Protein AF-A0A7S0QEU1-F1 (afdb_monomer_lite)

Foldseek 3Di:
DVVVVVVVVVVVVVVVVVVVVVVVVVVVVVVVVLVVLQPDPDDPDRPNPQPDDDPVCVVCPPCVQQHAADPPLVVRLLCLQPPFFQNAPWDAAPQQRDIDGSNRLLCCQQVVDPDPQVSQQHVVRDRPDDQDHLVRVCPDPLCVVLVQDSLLSSLVSSCVPPCVVVLVCLVSCPPVVVNCSRVVRSRSSNSSVVSPVSSVVRSPVRDDPDD

Radius of gyration: 23.91 Å; chains: 1; bounding box: 45×48×80 Å

Organism: NCBI:txid233186

Secondary structure (DSSP, 8-state):
-HHHHHHHHHHHHHHHHHHHHHHHHHHHHHHHHHHHHH-----TT------PPPHHHHHTHHHHHH-PPPSSHHHHHHHHHHTSTTTT--EE-TTT--EE-HHHHHHHHHTSSPPPGGGGB-TTS-B------HHHHHTSHHHHHHT--HHHHHHHHHHHTTTHHHHHHHHHT-SHHHHHHHHTTT---HHHHHHHHHHHHHGGGTSPPP-

Sequence (211 aa):
MKAAIDAFAISLHQVLTKRLDYLRTLVDAKEAKAREDADGSGSKCAVVVMSAGSVNAYHEGIYGRIGAPNPKFAEGIENEHTEMAGCDKEFTTSNYQVTTTPRKEYDIATGRQECPEADMLDRKKRKVRILKRVDALKTLEVCKRAGLKDYEILAVVLYTGPMFQVYNLILRRFPAQEYEAYRGGGNGFPTTLAALASAVAKIPRVTRPPP

pLDDT: mean 80.25, std 13.86, range [37.91, 95.06]

Structure (mmCIF, N/CA/C/O backbone):
data_AF-A0A7S0QEU1-F1
#
_entry.id   AF-A0A7S0QEU1-F1
#
loop_
_atom_site.group_PDB
_atom_site.id
_atom_site.type_symbol
_atom_site.label_atom_id
_atom_site.label_alt_id
_atom_site.label_comp_id
_atom_site.label_asym_id
_atom_site.label_entity_id
_atom_site.label_seq_id
_atom_site.pdbx_PDB_ins_code
_atom_site.Cartn_x
_atom_site.Cartn_y
_atom_site.Cartn_z
_atom_site.occupancy
_atom_site.B_iso_or_equiv
_atom_site.auth_seq_id
_atom_site.auth_comp_id
_atom_site.auth_asym_id
_atom_site.auth_atom_id
_atom_site.pdbx_PDB_model_num
ATOM 1 N N . MET A 1 1 ? 12.948 -22.307 -62.375 1.00 58.81 1 MET A N 1
ATOM 2 C CA . MET A 1 1 ? 11.800 -22.077 -61.467 1.00 58.81 1 MET A CA 1
ATOM 3 C C . MET A 1 1 ? 12.250 -21.677 -60.056 1.00 58.81 1 MET A C 1
ATOM 5 O O . MET A 1 1 ? 11.820 -20.633 -59.596 1.00 58.81 1 MET A O 1
ATOM 9 N N . LYS A 1 2 ? 13.187 -22.403 -59.419 1.00 64.00 2 LYS A N 1
ATOM 10 C CA . LYS A 1 2 ? 13.735 -22.083 -58.080 1.00 64.00 2 LYS A CA 1
ATOM 11 C C . LYS A 1 2 ? 14.326 -20.662 -57.939 1.00 64.00 2 LYS A C 1
ATOM 13 O O . LYS A 1 2 ? 13.891 -19.910 -57.083 1.00 64.00 2 LYS A O 1
ATOM 18 N N . ALA A 1 3 ? 15.189 -20.242 -58.869 1.00 69.06 3 ALA A N 1
ATOM 19 C CA . ALA A 1 3 ? 15.816 -18.911 -58.835 1.00 69.06 3 ALA A CA 1
ATOM 20 C C . ALA A 1 3 ? 14.826 -17.726 -58.926 1.00 69.06 3 ALA A C 1
ATOM 22 O O . ALA A 1 3 ? 15.087 -16.659 -58.382 1.00 69.06 3 ALA A O 1
ATOM 23 N N . ALA A 1 4 ? 13.680 -17.907 -59.593 1.00 68.81 4 ALA A N 1
ATOM 24 C CA . ALA A 1 4 ? 12.655 -16.865 -59.707 1.00 68.81 4 ALA A CA 1
ATOM 25 C C . ALA A 1 4 ? 11.824 -16.732 -58.418 1.00 68.81 4 ALA A C 1
ATOM 27 O O . ALA A 1 4 ? 11.449 -15.626 -58.036 1.00 68.81 4 ALA A O 1
ATOM 28 N N . ILE A 1 5 ? 11.582 -17.853 -57.730 1.00 74.12 5 ILE A N 1
ATOM 29 C CA . ILE A 1 5 ? 10.918 -17.885 -56.421 1.00 74.12 5 ILE A CA 1
ATOM 30 C C . ILE A 1 5 ? 11.825 -17.244 -55.362 1.00 74.12 5 ILE A C 1
ATOM 32 O O . ILE A 1 5 ? 11.358 -16.412 -54.586 1.00 74.12 5 ILE A O 1
ATOM 36 N N . ASP A 1 6 ? 13.124 -17.551 -55.388 1.00 75.19 6 ASP A N 1
ATOM 37 C CA . ASP A 1 6 ? 14.105 -16.980 -54.459 1.00 75.19 6 ASP A CA 1
ATOM 38 C C . ASP A 1 6 ? 14.253 -15.458 -54.654 1.00 75.19 6 ASP A C 1
ATOM 40 O O . ASP A 1 6 ? 14.259 -14.700 -53.684 1.00 75.19 6 ASP A O 1
ATOM 44 N N . ALA A 1 7 ? 14.279 -14.979 -55.903 1.00 78.44 7 ALA A N 1
ATOM 45 C CA . ALA 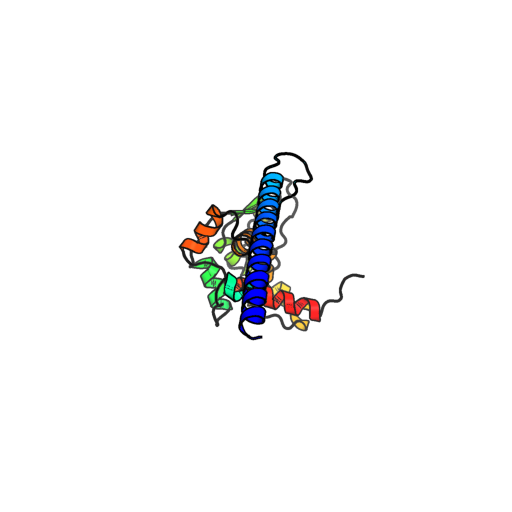A 1 7 ? 14.321 -13.546 -56.205 1.00 78.44 7 ALA A CA 1
ATOM 46 C C . ALA A 1 7 ? 13.063 -12.799 -55.721 1.00 78.44 7 ALA A C 1
ATOM 48 O O . ALA A 1 7 ? 13.162 -11.695 -55.178 1.00 78.44 7 ALA A O 1
ATOM 49 N N . PHE A 1 8 ? 11.881 -13.408 -55.868 1.00 82.00 8 PHE A N 1
ATOM 50 C CA . PHE A 1 8 ? 10.631 -12.844 -55.360 1.00 82.00 8 PHE A CA 1
ATOM 51 C C . PHE A 1 8 ? 10.599 -12.810 -53.825 1.00 82.00 8 PHE A C 1
ATOM 53 O O . PHE A 1 8 ? 10.206 -11.800 -53.245 1.00 82.00 8 PHE A O 1
ATOM 60 N N . ALA A 1 9 ? 11.071 -13.869 -53.160 1.00 81.88 9 ALA A N 1
ATOM 61 C CA . ALA A 1 9 ? 11.161 -13.926 -51.702 1.00 81.88 9 ALA A CA 1
ATOM 62 C C . ALA A 1 9 ? 12.109 -12.852 -51.137 1.00 81.88 9 ALA A C 1
ATOM 64 O O . ALA A 1 9 ? 11.767 -12.182 -50.162 1.00 81.88 9 ALA A O 1
ATOM 65 N N . ILE A 1 10 ? 13.260 -12.629 -51.782 1.00 84.50 10 ILE A N 1
ATOM 66 C CA . ILE A 1 10 ? 14.208 -11.566 -51.410 1.00 84.50 10 ILE A CA 1
ATOM 67 C C . ILE A 1 10 ? 13.568 -10.185 -51.586 1.00 84.50 10 ILE A C 1
ATOM 69 O O . ILE A 1 10 ? 13.659 -9.342 -50.692 1.00 84.50 10 ILE A O 1
ATOM 73 N N . SER A 1 11 ? 12.879 -9.957 -52.707 1.00 85.25 11 SER A N 1
ATOM 74 C CA . SER A 1 11 ? 12.181 -8.695 -52.969 1.00 85.25 11 SER A CA 1
ATOM 75 C C . SER A 1 11 ? 11.078 -8.430 -51.939 1.00 85.25 11 SER A C 1
ATOM 77 O O . SER A 1 11 ? 11.003 -7.337 -51.374 1.00 85.25 11 SER A O 1
ATOM 79 N N . LEU A 1 12 ? 10.270 -9.444 -51.615 1.00 86.12 12 LEU A N 1
ATOM 80 C CA . LEU A 1 12 ? 9.219 -9.341 -50.607 1.00 86.12 12 LEU A CA 1
ATOM 81 C C . LEU A 1 12 ? 9.798 -9.050 -49.218 1.00 86.12 12 LEU A C 1
ATOM 83 O O . LEU A 1 12 ? 9.290 -8.173 -48.520 1.00 86.12 12 LEU A O 1
ATOM 87 N N . HIS A 1 13 ? 10.885 -9.726 -48.835 1.00 87.31 13 HIS A N 1
ATOM 88 C CA . HIS A 1 13 ? 11.565 -9.465 -47.570 1.00 87.31 13 HIS A CA 1
ATOM 89 C C . HIS A 1 13 ? 12.047 -8.014 -47.497 1.00 87.31 13 HIS A C 1
ATOM 91 O O . HIS A 1 13 ? 11.771 -7.334 -46.515 1.00 87.31 13 HIS A O 1
ATOM 97 N N . GLN A 1 14 ? 12.704 -7.502 -48.540 1.00 87.25 14 GLN A N 1
ATOM 98 C CA . GLN A 1 14 ? 13.173 -6.112 -48.578 1.00 87.25 14 GLN A CA 1
ATOM 99 C C . GLN A 1 14 ? 12.027 -5.100 -48.438 1.00 87.25 14 GLN A C 1
ATOM 101 O O . GLN A 1 14 ? 12.169 -4.095 -47.738 1.00 87.25 14 GLN A O 1
ATOM 106 N N . VAL A 1 15 ? 10.882 -5.360 -49.076 1.00 89.50 15 VAL A N 1
ATOM 107 C CA . VAL A 1 15 ? 9.689 -4.505 -48.968 1.00 89.50 15 VAL A CA 1
ATOM 108 C C . VAL A 1 15 ? 9.110 -4.539 -47.553 1.00 89.50 15 VAL A C 1
ATOM 110 O O . VAL A 1 15 ? 8.758 -3.489 -47.011 1.00 89.50 15 VAL A O 1
ATOM 113 N N . LEU A 1 16 ? 9.031 -5.721 -46.938 1.00 86.81 16 LEU A N 1
ATOM 114 C CA . LEU A 1 16 ? 8.528 -5.876 -45.575 1.00 86.81 16 LEU A CA 1
ATOM 115 C C . LEU A 1 16 ? 9.437 -5.189 -44.556 1.00 86.81 16 LEU A C 1
ATOM 117 O O . LEU A 1 16 ? 8.923 -4.468 -43.706 1.00 86.81 16 LEU A O 1
ATOM 121 N N . THR A 1 17 ? 10.761 -5.330 -44.674 1.00 88.56 17 THR A N 1
ATOM 122 C CA . THR A 1 17 ? 11.717 -4.669 -43.771 1.00 88.56 17 THR A CA 1
ATOM 123 C C . THR A 1 17 ? 11.589 -3.149 -43.855 1.00 88.56 17 THR A C 1
ATOM 125 O O . THR A 1 17 ? 11.410 -2.498 -42.831 1.00 88.56 17 THR A O 1
ATOM 128 N N . LYS A 1 18 ? 11.524 -2.586 -45.071 1.00 89.81 18 LYS A N 1
ATOM 129 C CA . LYS A 1 18 ? 11.316 -1.140 -45.265 1.00 89.81 18 LYS A CA 1
ATOM 130 C C . LYS A 1 18 ? 10.000 -0.641 -44.666 1.00 89.81 18 LYS A C 1
ATOM 132 O O . LYS A 1 18 ? 9.956 0.446 -44.096 1.00 89.81 18 LYS A O 1
ATOM 137 N N . ARG A 1 19 ? 8.916 -1.418 -44.790 1.00 88.19 19 ARG A N 1
ATOM 138 C CA . ARG A 1 19 ? 7.629 -1.084 -44.158 1.00 88.19 19 ARG A CA 1
ATOM 139 C C . ARG A 1 19 ? 7.709 -1.134 -42.636 1.00 88.19 19 ARG A C 1
ATOM 141 O O . ARG A 1 19 ? 7.107 -0.288 -41.988 1.00 88.19 19 ARG A O 1
ATOM 148 N N . LEU A 1 20 ? 8.436 -2.096 -42.077 1.00 89.19 20 LEU A N 1
ATOM 149 C CA . LEU A 1 20 ? 8.623 -2.234 -40.634 1.00 89.19 20 LEU A CA 1
ATOM 150 C C . LEU A 1 20 ? 9.416 -1.052 -40.063 1.00 89.19 20 LEU A C 1
ATOM 152 O O . LEU A 1 20 ? 8.989 -0.467 -39.070 1.00 89.19 20 LEU A O 1
ATOM 156 N N . ASP A 1 21 ? 10.487 -0.639 -40.742 1.00 89.75 21 ASP A N 1
ATOM 157 C CA . ASP A 1 21 ? 11.283 0.534 -40.365 1.00 89.75 21 ASP A CA 1
ATOM 158 C C . ASP A 1 21 ? 10.456 1.826 -40.434 1.00 89.75 21 ASP A C 1
ATOM 160 O O . ASP A 1 21 ? 10.511 2.652 -39.524 1.00 89.75 21 ASP A O 1
ATOM 164 N N . TYR A 1 22 ? 9.621 1.973 -41.468 1.00 86.56 22 TYR A N 1
ATOM 165 C CA . TYR A 1 22 ? 8.698 3.103 -41.590 1.00 86.56 22 TYR A CA 1
ATOM 166 C C . TYR A 1 22 ? 7.634 3.124 -40.484 1.00 86.56 22 TYR A C 1
ATOM 168 O O . TYR A 1 22 ? 7.329 4.170 -39.923 1.00 86.56 22 TYR A O 1
ATOM 176 N N . LEU A 1 23 ? 7.060 1.973 -40.132 1.00 83.94 23 LEU A N 1
ATOM 177 C CA . LEU A 1 23 ? 6.108 1.907 -39.023 1.00 83.94 23 LEU A CA 1
ATOM 178 C C . LEU A 1 23 ? 6.782 2.232 -37.689 1.00 83.94 23 LEU A C 1
ATOM 180 O O . LEU A 1 23 ? 6.172 2.891 -36.851 1.00 83.94 23 LEU A O 1
ATOM 184 N N . ARG A 1 24 ? 8.039 1.820 -37.506 1.00 85.81 24 ARG A N 1
ATOM 185 C CA . ARG A 1 24 ? 8.818 2.121 -36.304 1.00 85.81 24 ARG A CA 1
ATOM 186 C C . ARG A 1 24 ? 9.072 3.618 -36.163 1.00 85.81 24 ARG A C 1
ATOM 188 O O . ARG A 1 24 ? 8.786 4.169 -35.108 1.00 85.81 24 ARG A O 1
ATOM 195 N N . THR A 1 25 ? 9.463 4.294 -37.244 1.00 88.12 25 THR A N 1
ATOM 196 C CA . THR A 1 25 ? 9.655 5.753 -37.223 1.00 88.12 25 THR A CA 1
ATOM 197 C C . THR A 1 25 ? 8.351 6.506 -36.957 1.00 88.12 25 THR A C 1
ATOM 199 O O . THR A 1 25 ? 8.358 7.517 -36.259 1.00 88.12 25 THR A O 1
ATOM 202 N N . LEU A 1 26 ? 7.210 6.005 -37.446 1.00 80.12 26 LEU A N 1
ATOM 203 C CA . LEU A 1 26 ? 5.897 6.572 -37.128 1.00 80.12 26 LEU A CA 1
ATOM 204 C C . LEU A 1 26 ? 5.496 6.375 -35.660 1.00 80.12 26 LEU A C 1
ATOM 206 O O . LEU A 1 26 ? 4.857 7.260 -35.089 1.00 80.12 26 LEU A O 1
ATOM 210 N N . VAL A 1 27 ? 5.829 5.231 -35.057 1.00 78.50 27 VAL A N 1
ATOM 211 C CA . VAL A 1 27 ? 5.598 4.986 -33.625 1.00 78.50 27 VAL A CA 1
ATOM 212 C C . VAL A 1 27 ? 6.481 5.910 -32.791 1.00 78.50 27 VAL A C 1
ATOM 214 O O . VAL A 1 27 ? 5.948 6.632 -31.954 1.00 78.50 27 VAL A O 1
ATOM 217 N N . ASP A 1 28 ? 7.777 5.987 -33.095 1.00 79.19 28 ASP A N 1
ATOM 218 C CA . ASP A 1 28 ? 8.727 6.855 -32.391 1.00 79.19 28 ASP A CA 1
ATOM 219 C C . ASP A 1 28 ? 8.316 8.337 -32.488 1.00 79.19 28 ASP A C 1
ATOM 221 O O . ASP A 1 28 ? 8.349 9.064 -31.497 1.00 79.19 28 ASP A O 1
ATOM 225 N N . ALA A 1 29 ? 7.841 8.785 -33.658 1.00 75.31 29 ALA A N 1
ATOM 226 C CA . ALA A 1 29 ? 7.330 10.144 -33.850 1.00 75.31 29 ALA A CA 1
ATOM 227 C C . ALA A 1 29 ? 6.041 10.413 -33.054 1.00 75.31 29 ALA A C 1
ATOM 229 O O . ALA A 1 29 ? 5.860 11.508 -32.518 1.00 75.31 29 ALA A O 1
ATOM 230 N N . LYS A 1 30 ? 5.138 9.427 -32.948 1.00 72.69 30 LYS A N 1
ATOM 231 C CA . LYS A 1 30 ? 3.936 9.539 -32.106 1.00 72.69 30 LYS A CA 1
ATOM 232 C C . LYS A 1 30 ? 4.283 9.571 -30.620 1.00 72.69 30 LYS A C 1
ATOM 234 O O . LYS A 1 30 ? 3.669 10.340 -29.886 1.00 72.69 30 LYS A O 1
ATOM 239 N N . GLU A 1 31 ? 5.257 8.778 -30.184 1.00 69.38 31 GLU A N 1
ATOM 240 C CA . GLU A 1 31 ? 5.745 8.791 -28.803 1.00 69.38 31 GLU A CA 1
ATOM 241 C C . GLU A 1 31 ? 6.463 10.103 -28.461 1.00 69.38 31 GLU A C 1
ATOM 243 O O . GLU A 1 31 ? 6.246 10.646 -27.381 1.00 69.38 31 GLU A O 1
ATOM 248 N N . ALA A 1 32 ? 7.268 10.649 -29.378 1.00 70.00 32 ALA A N 1
ATOM 249 C CA . ALA A 1 32 ? 7.921 11.947 -29.210 1.00 70.00 32 ALA A CA 1
ATOM 250 C C . ALA A 1 32 ? 6.898 13.087 -29.110 1.00 70.00 32 ALA A C 1
ATOM 252 O O . ALA A 1 32 ? 6.966 13.887 -28.181 1.00 70.00 32 ALA A O 1
ATOM 253 N N . LYS A 1 33 ? 5.890 13.100 -29.991 1.00 65.00 33 LYS A N 1
ATOM 254 C CA . LYS A 1 33 ? 4.807 14.090 -29.946 1.00 65.00 33 LYS A CA 1
ATOM 255 C C . LYS A 1 33 ? 3.997 14.007 -28.646 1.00 65.00 33 LYS A C 1
ATOM 257 O O . LYS A 1 33 ? 3.694 15.029 -28.047 1.00 65.00 33 LYS A O 1
ATOM 262 N N . ALA A 1 34 ? 3.720 12.795 -28.159 1.00 58.12 34 ALA A N 1
ATOM 263 C CA . ALA A 1 34 ? 3.073 12.603 -26.862 1.00 58.12 34 ALA A CA 1
ATOM 264 C C . ALA A 1 34 ? 3.924 13.135 -25.690 1.00 58.12 34 ALA A C 1
ATOM 266 O O . ALA A 1 34 ? 3.371 13.613 -24.705 1.00 58.12 34 ALA A O 1
ATOM 267 N N . ARG A 1 35 ? 5.260 13.077 -25.778 1.00 57.88 35 ARG A N 1
ATOM 268 C CA . ARG A 1 35 ? 6.154 13.672 -24.767 1.00 57.88 35 ARG A CA 1
ATOM 269 C C . ARG A 1 35 ? 6.142 15.202 -24.818 1.00 57.88 35 ARG A C 1
ATOM 271 O O . ARG A 1 35 ? 6.117 15.817 -23.761 1.00 57.88 35 ARG A O 1
ATOM 278 N N . GLU A 1 36 ? 6.106 15.803 -26.008 1.00 56.97 36 GLU A N 1
ATOM 279 C CA . GLU A 1 36 ? 6.000 17.265 -26.173 1.00 56.97 36 GLU A CA 1
ATOM 280 C C . GLU A 1 36 ? 4.657 17.812 -25.662 1.00 56.97 36 GLU A C 1
ATOM 282 O O . GLU A 1 36 ? 4.630 18.820 -24.957 1.00 56.97 36 GLU A O 1
ATOM 287 N N . ASP A 1 37 ? 3.551 17.111 -25.929 1.00 53.50 37 ASP A N 1
ATOM 288 C CA . ASP A 1 37 ? 2.215 17.486 -25.441 1.00 53.50 37 ASP A CA 1
ATOM 289 C C . ASP A 1 37 ? 2.098 17.407 -23.896 1.00 53.50 37 ASP A C 1
ATOM 291 O O . ASP A 1 37 ? 1.208 18.027 -23.308 1.00 53.50 37 ASP A O 1
ATOM 295 N N . ALA A 1 38 ? 3.002 16.681 -23.221 1.00 49.44 38 ALA A N 1
ATOM 296 C CA . ALA A 1 38 ? 3.037 16.540 -21.762 1.00 49.44 38 ALA A CA 1
ATOM 297 C C . ALA A 1 38 ? 3.765 17.692 -21.033 1.00 49.44 38 ALA A C 1
ATOM 299 O O . ALA A 1 38 ? 3.487 17.921 -19.855 1.00 49.44 38 ALA A O 1
ATOM 300 N N . ASP A 1 39 ? 4.647 18.437 -21.713 1.00 47.50 39 ASP A N 1
ATOM 301 C CA . ASP A 1 39 ? 5.424 19.560 -21.142 1.00 47.50 39 ASP A CA 1
ATOM 302 C C . ASP A 1 39 ? 4.666 20.910 -21.178 1.00 47.50 39 ASP A C 1
ATOM 304 O O . ASP A 1 39 ? 5.167 21.949 -20.736 1.00 47.50 39 ASP A O 1
ATOM 308 N N . GLY A 1 40 ? 3.416 20.905 -21.661 1.00 44.84 40 GLY A N 1
ATOM 309 C CA . GLY A 1 40 ? 2.507 22.052 -21.694 1.00 44.84 40 GLY A CA 1
ATOM 310 C C . GLY A 1 40 ? 2.064 22.517 -20.302 1.00 44.84 40 GLY A C 1
ATOM 311 O O . GLY A 1 40 ? 0.978 22.189 -19.821 1.00 44.84 40 GLY A O 1
ATOM 312 N N . SER A 1 41 ? 2.904 23.324 -19.659 1.00 45.34 41 SER A N 1
ATOM 313 C CA . SER A 1 41 ? 2.625 24.044 -18.416 1.00 45.34 41 SER A CA 1
ATOM 314 C C . SER A 1 41 ? 1.379 24.940 -18.546 1.00 45.34 41 SER A C 1
ATOM 316 O O . SER A 1 41 ? 1.385 25.925 -19.285 1.00 45.34 41 SER A O 1
ATOM 318 N N . GLY A 1 42 ? 0.350 24.667 -17.735 1.00 47.38 42 GLY A N 1
ATOM 319 C CA . GLY A 1 42 ? -0.612 25.690 -17.311 1.00 47.38 42 GLY A CA 1
ATOM 320 C C . GLY A 1 42 ? -1.998 25.665 -17.961 1.00 47.38 42 GLY A C 1
ATOM 321 O O . GLY A 1 42 ? -2.417 26.639 -18.575 1.00 47.38 42 GLY A O 1
ATOM 322 N N . SER A 1 43 ? -2.791 24.618 -17.730 1.00 41.75 43 SER A N 1
ATOM 323 C CA . SER A 1 43 ? -4.252 24.767 -17.680 1.00 41.75 43 SER A CA 1
ATOM 324 C C . SER A 1 43 ? -4.888 23.632 -16.885 1.00 41.75 43 SER A C 1
ATOM 326 O O . SER A 1 43 ? -4.334 22.541 -16.803 1.00 41.75 43 SER A O 1
ATOM 328 N N . LYS A 1 44 ? -6.059 23.876 -16.287 1.00 47.94 44 LYS A N 1
ATOM 329 C CA . LYS A 1 44 ? -6.785 22.969 -15.365 1.00 47.94 44 LYS A CA 1
ATOM 330 C C . LYS A 1 44 ? -7.183 21.595 -15.950 1.00 47.94 44 LYS A C 1
ATOM 332 O O . LYS A 1 44 ? -7.790 20.800 -15.241 1.00 47.94 44 LYS A O 1
ATOM 337 N N . CYS A 1 45 ? -6.804 21.314 -17.194 1.00 41.66 45 CYS A N 1
ATOM 338 C CA . CYS A 1 45 ? -6.931 20.035 -17.884 1.00 41.66 45 CYS A CA 1
ATOM 339 C C . CYS A 1 45 ? -5.595 19.683 -18.563 1.00 41.66 45 CYS A C 1
ATOM 341 O O . CYS A 1 45 ? -5.548 19.513 -19.778 1.00 41.66 45 CYS A O 1
ATOM 343 N N . ALA A 1 46 ? -4.492 19.650 -17.811 1.00 37.91 46 ALA A N 1
ATOM 344 C CA . ALA A 1 46 ? -3.227 19.165 -18.351 1.00 37.91 46 ALA A CA 1
ATOM 345 C C . ALA A 1 46 ? -3.414 17.705 -18.790 1.00 37.91 46 ALA A C 1
ATOM 347 O O . ALA A 1 46 ? -3.798 16.854 -17.979 1.00 37.91 46 ALA A O 1
ATOM 348 N N . VAL A 1 47 ? -3.174 17.422 -20.072 1.00 43.72 47 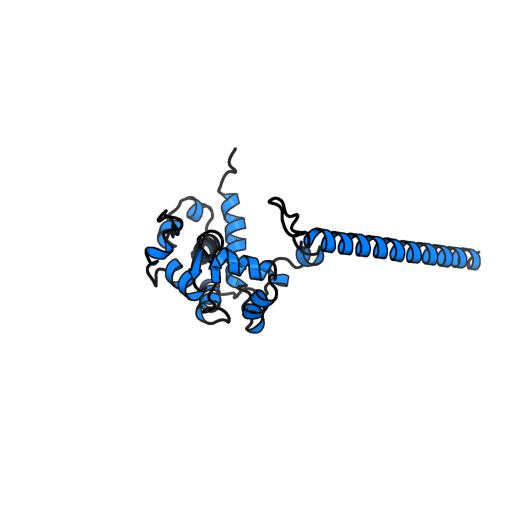VAL A N 1
ATOM 349 C CA . VAL A 1 47 ? -3.096 16.053 -20.583 1.00 43.72 47 VAL A CA 1
ATOM 350 C C . VAL A 1 47 ? -1.800 15.468 -20.038 1.00 43.72 47 VAL A C 1
ATOM 352 O O . VAL A 1 47 ? -0.744 15.537 -20.653 1.00 43.72 47 VAL A O 1
ATOM 355 N N . VAL A 1 48 ? -1.869 14.930 -18.823 1.00 45.47 48 VAL A N 1
ATOM 356 C CA . VAL A 1 48 ? -0.778 14.137 -18.268 1.00 45.47 48 VAL A CA 1
ATOM 357 C C . VAL A 1 48 ? -0.749 12.852 -19.078 1.00 45.47 48 VAL A C 1
ATOM 359 O O . VAL A 1 48 ? -1.628 12.000 -18.923 1.00 45.47 48 VAL A O 1
ATOM 362 N N . VAL A 1 49 ? 0.247 12.711 -19.953 1.00 46.75 49 VAL A N 1
ATOM 363 C CA . VAL A 1 49 ? 0.538 11.423 -20.579 1.00 46.75 49 VAL A CA 1
ATOM 364 C C . VAL A 1 49 ? 0.932 10.470 -19.463 1.00 46.75 49 VAL A C 1
ATOM 366 O O . VAL A 1 49 ? 2.045 10.484 -18.940 1.00 46.75 49 VAL A O 1
ATOM 369 N N . MET A 1 50 ? -0.040 9.673 -19.032 1.00 47.12 50 MET A N 1
ATOM 370 C CA . MET A 1 50 ? 0.196 8.645 -18.041 1.00 47.12 50 MET A CA 1
ATOM 371 C C . MET A 1 50 ? 1.053 7.571 -18.698 1.00 47.12 50 MET A C 1
ATOM 373 O O . MET A 1 50 ? 0.654 6.978 -19.698 1.00 47.12 50 MET A O 1
ATOM 377 N N . SER A 1 51 ? 2.232 7.323 -18.131 1.00 56.75 51 SER A N 1
ATOM 378 C CA . SER A 1 51 ? 3.053 6.164 -18.474 1.00 56.75 51 SER A CA 1
ATOM 379 C C . SER A 1 51 ? 2.253 4.895 -18.169 1.00 56.75 51 SER A C 1
ATOM 381 O O . SER A 1 51 ? 2.161 4.447 -17.022 1.00 56.75 51 SER A O 1
ATOM 383 N N . ALA A 1 52 ? 1.589 4.356 -19.190 1.00 56.56 52 ALA A N 1
ATOM 384 C CA . ALA A 1 52 ? 0.973 3.044 -19.128 1.00 56.56 52 ALA A CA 1
ATOM 385 C C . ALA A 1 52 ? 2.075 1.980 -19.231 1.00 56.56 52 ALA A C 1
ATOM 387 O O . ALA A 1 52 ? 3.062 2.150 -19.946 1.00 56.56 52 ALA A O 1
ATOM 388 N N . GLY A 1 53 ? 1.927 0.877 -18.493 1.00 63.72 53 GLY A N 1
ATOM 389 C CA . GLY A 1 53 ? 2.843 -0.257 -18.620 1.00 63.72 53 GLY A CA 1
ATOM 390 C C . GLY A 1 53 ? 2.805 -0.854 -20.031 1.00 63.72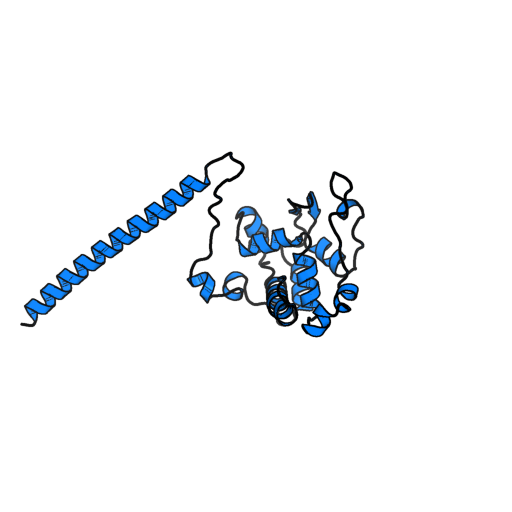 53 GLY A C 1
ATOM 391 O O . GLY A 1 53 ? 1.778 -0.799 -20.704 1.00 63.72 53 GLY A O 1
ATOM 392 N N . SER A 1 54 ? 3.916 -1.448 -20.469 1.00 73.38 54 SER A N 1
ATOM 393 C CA . SER A 1 54 ? 3.960 -2.205 -21.723 1.00 73.38 54 SER A CA 1
ATOM 394 C C . SER A 1 54 ? 3.117 -3.485 -21.637 1.00 73.38 54 SER A C 1
ATOM 396 O O . SER A 1 54 ? 2.803 -3.971 -20.549 1.00 73.38 54 SER A O 1
ATOM 398 N N . VAL A 1 55 ? 2.799 -4.087 -22.788 1.00 74.00 55 VAL A N 1
ATOM 399 C CA . VAL A 1 55 ? 2.128 -5.402 -22.853 1.00 74.00 55 VAL A CA 1
ATOM 400 C C . VAL A 1 55 ? 2.940 -6.479 -22.119 1.00 74.00 55 VAL A C 1
ATOM 402 O O . VAL A 1 55 ? 2.375 -7.333 -21.445 1.00 74.00 55 VAL A O 1
ATOM 405 N N . ASN A 1 56 ? 4.272 -6.396 -22.147 1.00 73.38 56 ASN A N 1
ATOM 406 C CA . ASN A 1 56 ? 5.124 -7.305 -21.377 1.00 73.38 56 ASN A CA 1
ATOM 407 C C . ASN A 1 56 ? 4.901 -7.146 -19.868 1.00 73.38 56 ASN A C 1
ATOM 409 O O . ASN A 1 56 ? 4.733 -8.141 -19.171 1.00 73.38 56 ASN A O 1
ATOM 413 N N . ALA A 1 57 ? 4.779 -5.906 -19.379 1.00 69.69 57 ALA A N 1
ATOM 414 C CA . ALA A 1 57 ? 4.470 -5.644 -17.975 1.00 69.69 57 ALA A CA 1
ATOM 415 C C . ALA A 1 57 ? 3.085 -6.181 -17.560 1.00 69.69 57 ALA A C 1
ATOM 417 O O . ALA A 1 57 ? 2.870 -6.475 -16.387 1.00 69.69 57 ALA A O 1
ATOM 418 N N . TYR A 1 58 ? 2.147 -6.323 -18.504 1.00 72.12 58 TYR A N 1
ATOM 419 C CA . TYR A 1 58 ? 0.871 -6.996 -18.255 1.00 72.12 58 TYR A CA 1
ATOM 420 C C . TYR A 1 58 ? 1.059 -8.507 -18.047 1.00 72.12 58 TYR A C 1
ATOM 422 O O . TYR A 1 58 ? 0.525 -9.057 -17.085 1.00 72.12 58 TYR A O 1
ATOM 430 N N . HIS A 1 59 ? 1.851 -9.171 -18.896 1.00 76.62 59 HIS A N 1
ATOM 431 C CA . HIS A 1 59 ? 2.110 -10.615 -18.795 1.00 76.62 59 HIS A CA 1
ATOM 432 C C . HIS A 1 59 ? 2.978 -11.006 -17.593 1.00 76.62 59 HIS A C 1
ATOM 434 O O . HIS A 1 59 ? 2.765 -12.059 -17.000 1.00 76.62 59 HIS A O 1
ATOM 440 N N . GLU A 1 60 ? 3.925 -10.152 -17.209 1.00 78.19 60 GLU A N 1
ATOM 441 C CA . GLU A 1 60 ? 4.743 -10.308 -15.999 1.00 78.19 60 GLU A CA 1
ATOM 442 C C . GLU A 1 60 ? 3.913 -10.228 -14.705 1.00 78.19 60 GLU A C 1
ATOM 444 O O . GLU A 1 60 ? 4.317 -10.730 -13.649 1.00 78.19 60 GLU A O 1
ATOM 449 N N . GLY A 1 61 ? 2.739 -9.596 -14.784 1.00 77.62 61 GLY A N 1
ATOM 450 C CA . GLY A 1 61 ? 1.856 -9.373 -13.654 1.00 77.62 61 GLY A CA 1
ATOM 451 C C . GLY A 1 61 ? 2.482 -8.485 -12.578 1.00 77.62 61 GLY A C 1
ATOM 452 O O . GLY A 1 61 ? 3.504 -7.822 -12.764 1.00 77.62 61 GLY A O 1
ATOM 453 N N . ILE A 1 62 ? 1.847 -8.463 -11.405 1.00 78.88 62 ILE A N 1
ATOM 454 C CA . ILE A 1 62 ? 2.311 -7.613 -10.306 1.00 78.88 62 ILE A CA 1
ATOM 455 C C . ILE A 1 62 ? 3.689 -8.065 -9.793 1.00 78.88 62 ILE A C 1
ATOM 457 O O . ILE A 1 62 ? 4.548 -7.229 -9.527 1.00 78.88 62 ILE A O 1
ATOM 461 N N . TYR A 1 63 ? 3.930 -9.379 -9.748 1.00 79.31 63 TYR A N 1
ATOM 462 C CA . TYR A 1 63 ? 5.143 -9.979 -9.189 1.00 79.31 63 TYR A CA 1
ATOM 463 C C . TYR A 1 63 ? 6.387 -9.754 -10.045 1.00 79.31 63 TYR A C 1
ATOM 465 O O . TYR A 1 63 ? 7.453 -9.513 -9.486 1.00 79.31 63 TYR A O 1
ATOM 473 N N . GLY A 1 64 ? 6.275 -9.746 -11.378 1.00 77.12 64 GLY A N 1
ATOM 474 C CA . GLY A 1 64 ? 7.411 -9.361 -12.223 1.00 77.12 64 GLY A CA 1
ATOM 475 C C . GLY A 1 64 ? 7.804 -7.889 -12.045 1.00 77.12 64 GLY A C 1
ATOM 476 O O . GLY A 1 64 ? 8.956 -7.515 -12.256 1.00 77.12 64 GLY A O 1
ATOM 477 N N . ARG A 1 65 ? 6.876 -7.049 -11.561 1.00 78.19 65 ARG A N 1
ATOM 478 C CA . ARG A 1 65 ? 7.111 -5.616 -11.354 1.00 78.19 65 ARG A CA 1
ATOM 479 C C . ARG A 1 65 ? 7.694 -5.262 -9.984 1.00 78.19 65 ARG A C 1
ATOM 481 O O . ARG A 1 65 ? 8.525 -4.350 -9.932 1.00 78.19 65 ARG A O 1
ATOM 488 N N . ILE A 1 66 ? 7.242 -5.921 -8.914 1.00 79.00 66 ILE A N 1
ATOM 489 C CA . ILE A 1 66 ? 7.604 -5.603 -7.513 1.00 79.00 66 ILE A CA 1
ATOM 490 C C . ILE A 1 66 ? 8.485 -6.663 -6.842 1.00 79.00 66 ILE A C 1
ATOM 492 O O . ILE A 1 66 ? 9.088 -6.379 -5.812 1.00 79.00 66 ILE A O 1
ATOM 496 N N . GLY A 1 67 ? 8.579 -7.861 -7.421 1.00 84.50 67 GLY A N 1
ATOM 497 C CA . GLY A 1 67 ? 9.238 -9.018 -6.821 1.00 84.50 67 GLY A CA 1
ATOM 498 C C . GLY A 1 67 ? 8.259 -9.989 -6.156 1.00 84.50 67 GLY A C 1
ATOM 499 O O . GLY A 1 67 ? 7.044 -9.773 -6.115 1.00 84.50 67 GLY A O 1
ATOM 500 N N . ALA A 1 68 ? 8.806 -11.096 -5.653 1.00 87.38 68 ALA A N 1
ATOM 501 C CA . ALA A 1 68 ? 8.030 -12.116 -4.961 1.00 87.38 68 ALA A CA 1
ATOM 502 C C . ALA A 1 68 ? 7.694 -11.658 -3.526 1.00 87.38 68 ALA A C 1
ATOM 504 O O . ALA A 1 68 ? 8.568 -11.120 -2.844 1.00 87.38 68 ALA A O 1
ATOM 505 N N . PRO A 1 69 ? 6.454 -11.866 -3.051 1.00 90.31 69 PRO A N 1
ATOM 506 C CA . PRO A 1 69 ? 6.081 -11.561 -1.677 1.00 90.31 69 PRO A CA 1
ATOM 507 C C . PRO A 1 69 ? 6.738 -12.546 -0.706 1.00 90.31 69 PRO A C 1
ATOM 509 O O . PRO A 1 69 ? 7.049 -13.685 -1.066 1.00 90.31 69 PRO A O 1
ATOM 512 N N . ASN A 1 70 ? 6.884 -12.139 0.553 1.00 89.94 70 ASN A N 1
ATOM 513 C CA . ASN A 1 70 ? 7.286 -13.057 1.611 1.00 89.94 70 ASN A CA 1
ATOM 514 C C . ASN A 1 70 ? 6.165 -14.098 1.846 1.00 89.94 70 ASN A C 1
ATOM 516 O O . ASN A 1 70 ? 5.003 -13.704 1.984 1.00 89.94 70 ASN A O 1
ATOM 520 N N . PRO A 1 71 ? 6.468 -15.412 1.931 1.00 89.81 71 PRO A N 1
ATOM 521 C CA . PRO A 1 71 ? 5.461 -16.435 2.237 1.00 89.81 71 PRO A CA 1
ATOM 522 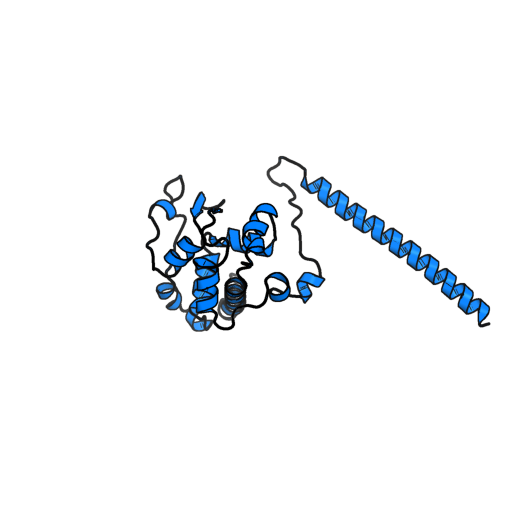C C . PRO A 1 71 ? 4.739 -16.182 3.568 1.00 89.81 71 PRO A C 1
ATOM 524 O O . PRO A 1 71 ? 3.568 -16.535 3.726 1.00 89.81 71 PRO A O 1
ATOM 527 N N . LYS A 1 72 ? 5.415 -15.542 4.525 1.00 93.50 72 LYS A N 1
ATOM 528 C CA . LYS A 1 72 ? 4.825 -15.100 5.782 1.00 93.50 72 LYS A CA 1
ATOM 529 C C . LYS A 1 72 ? 4.346 -13.659 5.654 1.00 93.50 72 LYS A C 1
ATOM 531 O O . LYS A 1 72 ? 5.063 -12.717 5.976 1.00 93.50 72 LYS A O 1
ATOM 536 N N . PHE A 1 73 ? 3.104 -13.497 5.205 1.00 91.88 73 PHE A N 1
ATOM 537 C CA . PHE A 1 73 ? 2.549 -12.179 4.884 1.00 91.88 73 PHE A CA 1
ATOM 538 C C . PHE A 1 73 ? 2.587 -11.178 6.044 1.00 91.88 73 PHE A C 1
ATOM 540 O O . PHE A 1 73 ? 2.949 -10.031 5.826 1.00 91.88 73 PHE A O 1
ATOM 547 N N . ALA A 1 74 ? 2.240 -11.587 7.267 1.00 91.44 74 ALA A N 1
ATOM 548 C CA . ALA A 1 74 ? 2.231 -10.669 8.410 1.00 91.44 74 ALA A CA 1
ATOM 549 C C . ALA A 1 74 ? 3.639 -10.137 8.738 1.00 91.44 74 ALA A C 1
ATOM 551 O O . ALA A 1 74 ? 3.827 -8.927 8.805 1.00 91.44 74 ALA A O 1
ATOM 552 N N . GLU A 1 75 ? 4.624 -11.035 8.855 1.00 93.19 75 GLU A N 1
ATOM 553 C CA . GLU A 1 75 ? 6.031 -10.679 9.101 1.00 93.19 75 GLU A CA 1
ATOM 554 C C . GLU A 1 75 ? 6.608 -9.856 7.935 1.00 93.19 75 GLU A C 1
ATOM 556 O O . GLU A 1 75 ? 7.305 -8.872 8.144 1.00 93.19 75 GLU A O 1
ATOM 561 N N . GLY A 1 76 ? 6.276 -10.215 6.690 1.00 93.50 76 GLY A N 1
ATOM 562 C CA . GLY A 1 76 ? 6.741 -9.486 5.512 1.00 93.50 76 GLY A CA 1
ATOM 563 C C . GLY A 1 76 ? 6.209 -8.055 5.437 1.00 93.50 76 GLY A C 1
ATOM 564 O O . GLY A 1 76 ? 6.980 -7.144 5.154 1.00 93.50 76 GLY A O 1
ATOM 565 N N . ILE A 1 77 ? 4.919 -7.842 5.723 1.00 94.38 77 ILE A N 1
ATOM 566 C CA . ILE A 1 77 ? 4.335 -6.492 5.760 1.00 94.38 77 ILE A CA 1
ATOM 567 C C . ILE A 1 77 ? 4.974 -5.670 6.878 1.00 94.38 77 ILE A C 1
ATOM 569 O O . ILE A 1 77 ? 5.279 -4.501 6.653 1.00 94.38 77 ILE A O 1
ATOM 573 N N . GLU A 1 78 ? 5.192 -6.258 8.056 1.00 94.75 78 GLU A N 1
ATOM 574 C CA . GLU A 1 78 ? 5.869 -5.569 9.153 1.00 94.75 78 GLU A CA 1
ATOM 575 C C . GLU A 1 78 ? 7.261 -5.100 8.730 1.00 94.75 78 GLU A C 1
ATOM 577 O O . GLU A 1 78 ? 7.518 -3.898 8.717 1.00 94.75 78 GLU A O 1
ATOM 582 N N . ASN A 1 79 ? 8.110 -6.024 8.279 1.00 93.50 79 ASN A N 1
ATOM 583 C CA . ASN A 1 79 ? 9.493 -5.723 7.916 1.00 93.50 79 ASN A CA 1
ATOM 584 C C . ASN A 1 79 ? 9.580 -4.668 6.802 1.00 93.50 79 ASN A C 1
ATOM 586 O O . ASN A 1 79 ? 10.422 -3.772 6.866 1.00 93.50 79 ASN A O 1
ATOM 590 N N . GLU A 1 80 ? 8.685 -4.720 5.808 1.00 93.88 80 GLU A N 1
ATOM 591 C CA . GLU A 1 80 ? 8.594 -3.719 4.734 1.00 93.88 80 GLU A CA 1
ATOM 592 C C . GLU A 1 80 ? 8.364 -2.292 5.263 1.00 93.88 80 GLU A C 1
ATOM 594 O O . GLU A 1 80 ? 8.838 -1.329 4.659 1.00 93.88 80 GLU A O 1
ATOM 599 N N . HIS A 1 81 ? 7.663 -2.142 6.391 1.00 93.69 81 HIS A N 1
ATOM 600 C CA . HIS A 1 81 ? 7.321 -0.842 6.974 1.00 93.69 81 HIS A CA 1
ATOM 601 C C . HIS A 1 81 ? 8.207 -0.434 8.151 1.00 93.69 81 HIS A C 1
ATOM 603 O O . HIS A 1 81 ? 8.258 0.755 8.460 1.00 93.69 81 HIS A O 1
ATOM 609 N N . THR A 1 82 ? 8.899 -1.371 8.804 1.00 92.38 82 THR A N 1
ATOM 610 C CA . THR A 1 82 ? 9.660 -1.112 10.038 1.00 92.38 82 THR A CA 1
ATOM 611 C C . THR A 1 82 ? 11.165 -1.351 9.912 1.00 92.38 82 THR A C 1
ATOM 613 O O . THR A 1 82 ? 11.926 -0.782 10.691 1.00 92.38 82 THR A O 1
ATOM 616 N N . GLU A 1 83 ? 11.639 -2.153 8.964 1.00 90.50 83 GLU A N 1
ATOM 617 C CA . GLU A 1 83 ? 13.063 -2.522 8.884 1.00 90.50 83 GLU A CA 1
ATOM 618 C C . GLU A 1 83 ? 13.679 -2.193 7.527 1.00 90.50 83 GLU A C 1
ATOM 620 O O . GLU A 1 83 ? 14.847 -1.815 7.438 1.00 90.50 83 GLU A O 1
ATOM 625 N N . MET A 1 84 ? 12.897 -2.306 6.455 1.00 89.62 84 MET A N 1
ATOM 626 C CA . MET A 1 84 ? 13.385 -2.089 5.100 1.00 89.62 84 MET A CA 1
ATOM 627 C C . MET A 1 84 ? 13.588 -0.606 4.770 1.00 89.62 84 MET A C 1
ATOM 629 O O . MET A 1 84 ? 13.071 0.304 5.422 1.00 89.62 84 MET A O 1
ATOM 633 N N . ALA A 1 85 ? 14.353 -0.347 3.710 1.00 88.00 85 ALA A N 1
ATOM 634 C CA . ALA A 1 85 ? 14.705 1.007 3.309 1.00 88.00 85 ALA A CA 1
ATOM 635 C C . ALA A 1 85 ? 13.482 1.888 3.022 1.00 88.00 85 ALA A C 1
ATOM 637 O O . ALA A 1 85 ? 12.481 1.450 2.455 1.00 88.00 85 ALA A O 1
ATOM 638 N N . GLY A 1 86 ? 13.577 3.158 3.412 1.00 84.62 86 GLY A N 1
ATOM 639 C CA . GLY A 1 86 ? 12.490 4.120 3.264 1.00 84.62 86 GLY A CA 1
ATOM 640 C C . GLY A 1 86 ? 11.391 4.017 4.327 1.00 84.62 86 GLY A C 1
ATOM 641 O O . GLY A 1 86 ? 10.456 4.808 4.264 1.00 84.62 86 GLY A O 1
ATOM 642 N N . CYS A 1 87 ? 11.504 3.125 5.322 1.00 88.00 87 CYS A N 1
ATOM 643 C CA . CYS A 1 87 ? 10.554 3.027 6.441 1.00 88.00 87 CYS A CA 1
ATOM 644 C C . CYS A 1 87 ? 10.385 4.340 7.230 1.00 88.00 87 CYS A C 1
ATOM 646 O O . CYS A 1 87 ? 9.276 4.680 7.640 1.00 88.00 87 CYS A O 1
ATOM 648 N N . ASP A 1 88 ? 11.467 5.108 7.380 1.00 90.75 88 ASP A N 1
ATOM 649 C CA . ASP A 1 88 ? 11.491 6.399 8.081 1.00 90.75 88 ASP A CA 1
ATOM 650 C C . ASP A 1 88 ? 11.502 7.605 7.128 1.00 90.75 88 ASP A C 1
ATOM 652 O O . ASP A 1 88 ? 11.660 8.747 7.556 1.00 90.75 88 ASP A O 1
ATOM 656 N N . LYS A 1 89 ? 11.321 7.375 5.822 1.00 88.38 89 LYS A N 1
ATOM 657 C CA . LYS A 1 89 ? 11.268 8.461 4.844 1.00 88.38 89 LYS A CA 1
ATOM 658 C C . LYS A 1 89 ? 9.948 9.210 4.978 1.00 88.38 89 LYS A C 1
ATOM 660 O O . LYS A 1 89 ? 8.873 8.630 4.822 1.00 88.38 89 LYS A O 1
ATOM 665 N N . GLU A 1 90 ? 10.043 10.509 5.228 1.00 91.19 90 GLU A N 1
ATOM 666 C CA . GLU A 1 90 ? 8.873 11.376 5.276 1.00 91.19 90 GLU A CA 1
ATOM 667 C C . GLU A 1 90 ? 8.307 11.612 3.876 1.00 91.19 90 GLU A C 1
ATOM 669 O O . GLU A 1 90 ? 9.037 11.831 2.904 1.00 91.19 90 GLU A O 1
ATOM 674 N N . PHE A 1 91 ? 6.983 11.565 3.785 1.00 88.12 91 PHE A N 1
ATOM 675 C CA . PHE A 1 91 ? 6.238 11.928 2.592 1.00 88.12 91 PHE A CA 1
ATOM 676 C C . PHE A 1 91 ? 4.986 12.713 2.982 1.00 88.12 91 PHE A C 1
ATOM 678 O O . PHE A 1 91 ? 4.406 12.508 4.052 1.00 88.12 91 PHE A O 1
ATOM 685 N N . THR A 1 92 ? 4.565 13.619 2.099 1.00 85.31 92 THR A N 1
ATOM 686 C CA . THR A 1 92 ? 3.414 14.492 2.337 1.00 85.31 92 THR A CA 1
ATOM 687 C C . THR A 1 92 ? 2.294 14.190 1.358 1.00 85.31 92 THR A C 1
ATOM 689 O O . THR A 1 92 ? 2.427 14.333 0.140 1.00 85.31 92 THR A O 1
ATOM 692 N N . THR A 1 93 ? 1.138 13.846 1.916 1.00 79.31 93 THR A N 1
ATOM 693 C CA . THR A 1 93 ? -0.0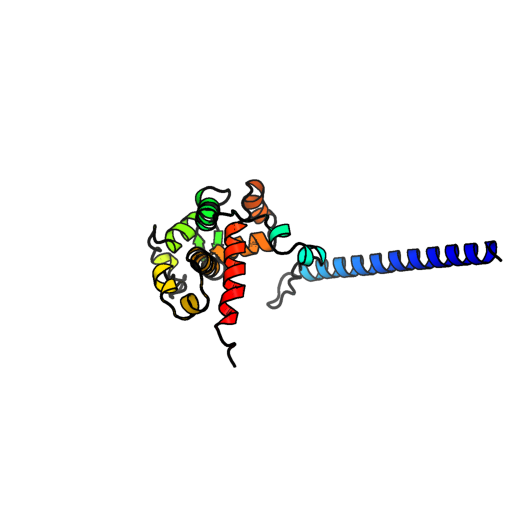49 13.550 1.121 1.00 79.31 93 THR A CA 1
ATOM 694 C C . THR A 1 93 ? -0.634 14.790 0.457 1.00 79.31 93 THR A C 1
ATOM 696 O O . THR A 1 93 ? -0.948 15.768 1.122 1.00 79.31 93 THR A O 1
ATOM 699 N N . SER A 1 94 ? -0.870 14.757 -0.857 1.00 71.88 94 SER A N 1
ATOM 700 C CA . SER A 1 94 ? -1.468 15.891 -1.582 1.00 71.88 94 SER A CA 1
ATOM 701 C C . SER A 1 94 ? -2.906 16.174 -1.137 1.00 71.88 94 SER A C 1
ATOM 703 O O . SER A 1 94 ? -3.334 17.324 -1.099 1.00 71.88 94 SER A O 1
ATOM 705 N N . ASN A 1 95 ? -3.648 15.113 -0.800 1.00 67.81 95 ASN A N 1
ATOM 706 C CA . ASN A 1 95 ? -5.082 15.183 -0.512 1.00 67.81 95 ASN A CA 1
ATOM 707 C C . ASN A 1 95 ? -5.378 15.552 0.943 1.00 67.81 95 ASN A C 1
ATOM 709 O O . ASN A 1 95 ? -6.349 16.258 1.201 1.00 67.81 95 ASN A O 1
ATOM 713 N N . TYR A 1 96 ? -4.560 15.062 1.878 1.00 65.81 96 TYR A N 1
ATOM 714 C CA . TYR A 1 96 ? -4.757 15.261 3.315 1.00 65.81 96 TYR A CA 1
ATOM 715 C C . TYR A 1 96 ? -3.777 16.285 3.901 1.00 65.81 96 TYR A C 1
ATOM 717 O O . TYR A 1 96 ? -4.001 16.759 5.006 1.00 65.81 96 TYR A O 1
ATOM 725 N N . GLN A 1 97 ? -2.709 16.630 3.167 1.00 74.38 97 GLN A N 1
ATOM 726 C CA . GLN A 1 97 ? -1.605 17.491 3.618 1.00 74.38 97 GLN A CA 1
ATOM 727 C C . GLN A 1 97 ? -0.961 17.011 4.927 1.00 74.38 97 GLN A C 1
ATOM 729 O O . GLN A 1 97 ? -0.388 17.799 5.672 1.00 74.38 97 GLN A O 1
ATOM 734 N N . VAL A 1 98 ? -1.035 15.701 5.179 1.00 77.31 98 VAL A N 1
ATOM 735 C CA . VAL A 1 98 ? -0.400 15.033 6.318 1.00 77.31 98 VAL A CA 1
ATOM 736 C C . VAL A 1 98 ? 0.994 14.589 5.899 1.00 77.31 98 VAL A C 1
ATOM 738 O O . VAL A 1 98 ? 1.134 13.919 4.867 1.00 77.31 98 VAL A O 1
ATOM 741 N N . THR A 1 99 ? 1.989 14.954 6.704 1.00 85.62 99 THR A N 1
ATOM 742 C CA . THR A 1 99 ? 3.373 14.484 6.589 1.00 85.62 99 THR A CA 1
ATOM 743 C C . THR A 1 99 ? 3.579 13.321 7.548 1.00 85.62 99 THR A C 1
ATOM 745 O O . THR A 1 99 ? 3.405 13.468 8.754 1.00 85.62 99 THR A O 1
ATOM 748 N N . THR A 1 100 ? 3.931 12.158 7.012 1.00 88.50 100 THR A N 1
ATOM 749 C CA . THR A 1 100 ? 4.059 10.914 7.782 1.00 88.50 100 THR A CA 1
ATOM 750 C C . THR A 1 100 ? 5.166 10.031 7.205 1.00 88.50 100 THR A C 1
ATOM 752 O O . THR A 1 100 ? 5.788 10.386 6.204 1.00 88.50 100 THR A O 1
ATOM 755 N N . THR A 1 101 ? 5.432 8.892 7.844 1.00 91.81 101 THR A N 1
ATOM 756 C CA . THR A 1 101 ? 6.404 7.886 7.390 1.00 91.81 101 THR A CA 1
ATOM 757 C C . THR A 1 101 ? 5.745 6.511 7.307 1.00 91.81 101 THR A C 1
ATOM 759 O O . THR A 1 101 ? 4.789 6.256 8.046 1.00 91.81 101 THR A O 1
ATOM 762 N N . PRO A 1 102 ? 6.247 5.588 6.465 1.00 92.12 102 PRO A N 1
ATOM 763 C CA . PRO A 1 102 ? 5.715 4.227 6.414 1.00 92.12 102 PRO A CA 1
ATOM 764 C C . PRO A 1 102 ? 5.659 3.519 7.771 1.00 92.12 102 PRO A C 1
ATOM 766 O O . PRO A 1 102 ? 4.660 2.862 8.065 1.00 92.12 102 PRO A O 1
ATOM 769 N N . ARG A 1 103 ? 6.673 3.713 8.625 1.00 93.56 103 ARG A N 1
ATOM 770 C CA . ARG A 1 103 ? 6.694 3.177 9.991 1.00 93.56 103 ARG A CA 1
ATOM 771 C C . ARG A 1 103 ? 5.545 3.717 10.841 1.00 93.56 103 ARG A C 1
ATOM 773 O O . ARG A 1 103 ? 4.776 2.934 11.391 1.00 93.56 103 ARG A O 1
ATOM 780 N N . LYS A 1 104 ? 5.392 5.046 10.909 1.00 90.62 104 LYS A N 1
ATOM 781 C CA . LYS A 1 104 ? 4.325 5.696 11.693 1.00 90.62 104 LYS A CA 1
ATOM 782 C C . LYS A 1 104 ? 2.947 5.213 11.247 1.00 90.62 104 LYS A C 1
ATOM 784 O O . LYS A 1 104 ? 2.090 4.903 12.068 1.00 90.62 104 LYS A O 1
ATOM 789 N N . GLU A 1 105 ? 2.742 5.108 9.938 1.00 90.00 105 GLU A N 1
ATOM 790 C CA . GLU A 1 105 ? 1.486 4.631 9.361 1.00 90.00 105 GLU A CA 1
ATOM 791 C C . GLU A 1 105 ? 1.184 3.172 9.723 1.00 90.00 105 GLU A C 1
ATOM 793 O O . GLU A 1 105 ? 0.040 2.845 10.051 1.00 90.00 105 GLU A O 1
ATOM 798 N N . TYR A 1 106 ? 2.203 2.311 9.732 1.00 91.38 106 TYR A N 1
ATOM 799 C CA . TYR A 1 106 ? 2.080 0.930 10.192 1.00 91.38 106 TYR A CA 1
ATOM 800 C C . TYR A 1 106 ? 1.734 0.841 11.683 1.00 91.38 106 TYR A C 1
ATOM 802 O O . TYR A 1 106 ? 0.800 0.127 12.061 1.00 91.38 106 TYR A O 1
ATOM 810 N N . ASP A 1 107 ? 2.421 1.605 12.531 1.00 90.69 107 ASP A N 1
ATOM 811 C CA . ASP A 1 107 ? 2.177 1.615 13.976 1.00 90.69 107 ASP A CA 1
ATOM 812 C C . ASP A 1 107 ? 0.771 2.133 14.316 1.00 90.69 107 ASP A C 1
ATOM 814 O O . ASP A 1 107 ? 0.089 1.584 15.186 1.00 90.69 107 ASP A O 1
ATOM 818 N N . ILE A 1 108 ? 0.277 3.131 13.579 1.00 87.81 108 ILE A N 1
ATOM 819 C CA . ILE A 1 108 ? -1.094 3.633 13.729 1.00 87.81 108 ILE A CA 1
ATOM 820 C C . ILE A 1 108 ? -2.123 2.596 13.250 1.00 87.81 108 ILE A C 1
ATOM 822 O O . ILE A 1 108 ? -3.140 2.375 13.914 1.00 87.81 108 ILE A O 1
ATOM 826 N N . ALA A 1 109 ? -1.882 1.938 12.112 1.00 87.25 109 ALA A N 1
ATOM 827 C CA . ALA A 1 109 ? -2.810 0.953 11.554 1.00 87.25 109 ALA A CA 1
ATOM 828 C C . ALA A 1 109 ? -2.920 -0.316 12.418 1.00 87.25 109 ALA A C 1
ATOM 830 O O . ALA A 1 109 ? -4.012 -0.873 12.566 1.00 87.25 109 ALA A O 1
ATOM 831 N N . THR A 1 110 ? -1.807 -0.743 13.019 1.00 86.31 110 THR A N 1
ATOM 832 C CA . THR A 1 110 ? -1.749 -1.871 13.965 1.00 86.31 110 THR A CA 1
ATOM 833 C C . THR A 1 110 ? -2.207 -1.500 15.376 1.00 86.31 110 THR A C 1
ATOM 835 O O . THR A 1 110 ? -2.471 -2.385 16.185 1.00 86.31 110 THR A O 1
ATOM 838 N N . GLY A 1 111 ? -2.350 -0.205 15.675 1.00 83.00 111 GLY A N 1
ATOM 839 C CA . GLY A 1 111 ? -2.763 0.289 16.987 1.00 83.00 111 GLY A CA 1
ATOM 840 C C . GLY A 1 111 ? -1.642 0.329 18.028 1.00 83.00 111 GLY A C 1
ATOM 841 O O . GLY A 1 111 ? -1.941 0.525 19.204 1.00 83.00 111 GLY A O 1
ATOM 842 N N . ARG A 1 112 ? -0.375 0.176 17.615 1.00 85.19 112 ARG A N 1
ATOM 843 C CA . ARG A 1 112 ? 0.812 0.405 18.461 1.00 85.19 112 ARG A CA 1
ATOM 844 C C . ARG A 1 112 ? 0.935 1.870 18.875 1.00 85.19 112 ARG A C 1
ATOM 846 O O . ARG A 1 112 ? 1.427 2.160 19.960 1.00 85.19 112 ARG A O 1
ATOM 853 N N . GLN A 1 113 ? 0.461 2.775 18.022 1.00 83.00 113 GLN A N 1
ATOM 854 C CA . GLN A 1 113 ? 0.434 4.210 18.271 1.00 83.00 113 GLN A CA 1
ATOM 855 C C . GLN A 1 113 ? -0.976 4.773 18.046 1.00 83.00 113 GLN A C 1
ATOM 857 O O . GLN A 1 113 ? -1.694 4.363 17.131 1.00 83.00 113 GLN A O 1
ATOM 862 N N . GLU A 1 114 ? -1.391 5.732 18.876 1.00 78.88 114 GLU A N 1
ATOM 863 C CA . GLU A 1 114 ? -2.606 6.505 18.615 1.00 78.88 114 GLU A CA 1
ATOM 864 C C . GLU A 1 114 ? -2.360 7.527 17.504 1.00 78.88 114 GLU A C 1
ATOM 866 O O . GLU A 1 114 ? -1.328 8.196 17.475 1.00 78.88 114 GLU A O 1
ATOM 871 N N . CYS A 1 115 ? -3.318 7.659 16.583 1.00 72.88 115 CYS A N 1
ATOM 872 C CA . CYS A 1 115 ? -3.235 8.683 15.551 1.00 72.88 115 CYS A CA 1
ATOM 873 C C . CYS A 1 115 ? -3.329 10.066 16.210 1.00 72.88 115 CYS A C 1
ATOM 875 O O . CYS A 1 115 ? -4.345 10.334 16.863 1.00 72.88 115 CYS A O 1
ATOM 877 N N . PRO A 1 116 ? -2.338 10.954 16.023 1.00 72.31 116 PRO A N 1
ATOM 878 C CA . PRO A 1 116 ? -2.418 12.316 16.525 1.00 72.31 116 PRO A CA 1
ATOM 879 C C . PRO A 1 116 ? -3.683 13.011 16.017 1.00 72.31 116 PRO A C 1
ATOM 881 O O . PRO A 1 116 ? -4.051 12.877 14.848 1.00 72.31 116 PRO A O 1
ATOM 884 N N . GLU A 1 117 ? -4.342 13.792 16.875 1.00 67.81 117 GLU A N 1
ATOM 885 C CA . GLU A 1 117 ? -5.564 14.519 16.502 1.00 67.81 117 GLU A CA 1
ATOM 886 C C . GLU A 1 117 ? -5.314 15.501 15.343 1.00 67.81 117 GLU A C 1
ATOM 888 O O . GLU A 1 117 ? -6.182 15.702 14.494 1.00 67.81 117 GLU A O 1
ATOM 893 N N . ALA A 1 118 ? -4.095 16.040 15.251 1.00 62.41 118 ALA A N 1
ATOM 894 C CA . ALA A 1 118 ? -3.652 16.878 14.141 1.00 62.41 118 ALA A CA 1
ATOM 895 C C . ALA A 1 118 ? -3.700 16.148 12.785 1.00 62.41 118 ALA A C 1
ATOM 897 O O . ALA A 1 118 ? -4.151 16.733 11.806 1.00 62.41 118 ALA A O 1
ATOM 898 N N . ASP A 1 119 ? -3.341 14.862 12.738 1.00 64.75 119 ASP A N 1
ATOM 899 C CA . ASP A 1 119 ? -3.332 14.054 11.505 1.00 64.75 119 ASP A CA 1
ATOM 900 C C . ASP A 1 119 ? -4.738 13.579 11.103 1.00 64.75 119 ASP A C 1
ATOM 902 O O . ASP A 1 119 ? -4.957 13.055 10.006 1.00 64.75 119 ASP A O 1
ATOM 906 N N . MET A 1 120 ? -5.713 13.768 11.997 1.00 63.06 120 MET A N 1
ATOM 907 C CA . MET A 1 120 ? -7.126 13.510 11.734 1.00 63.06 120 MET A CA 1
ATOM 908 C C . MET A 1 120 ? -7.815 14.698 11.053 1.00 63.06 120 MET A C 1
ATOM 910 O O . MET A 1 120 ? -8.921 14.538 10.520 1.00 63.06 120 MET A O 1
ATOM 914 N N . LEU A 1 121 ? -7.177 15.873 11.047 1.00 61.38 121 LEU A N 1
ATOM 915 C CA . LEU A 1 121 ? -7.766 17.151 10.664 1.00 61.38 121 LEU A CA 1
ATOM 916 C C . LEU A 1 121 ? -7.035 17.803 9.476 1.00 61.38 121 LEU A C 1
ATOM 918 O O . LEU A 1 121 ? -5.818 17.796 9.387 1.00 61.38 121 LEU A O 1
ATOM 922 N N . ASP A 1 122 ? -7.791 18.422 8.568 1.00 62.03 122 ASP A N 1
ATOM 923 C CA . ASP A 1 122 ? -7.244 19.265 7.491 1.00 62.03 122 ASP A CA 1
ATOM 924 C C . ASP A 1 122 ? -6.719 20.588 8.075 1.00 62.03 122 ASP A C 1
ATOM 926 O O . ASP A 1 122 ? -7.120 20.996 9.169 1.00 62.03 122 ASP A O 1
ATOM 930 N N . ARG A 1 123 ? -6.020 21.395 7.269 1.00 56.62 123 ARG A N 1
ATOM 931 C CA . ARG A 1 123 ? -5.731 22.814 7.551 1.00 56.62 123 ARG A CA 1
ATOM 932 C C . ARG A 1 123 ? -6.987 23.623 7.915 1.00 56.62 123 ARG A C 1
ATOM 934 O O . ARG A 1 123 ? -6.909 24.608 8.644 1.00 56.62 123 ARG A O 1
ATOM 941 N N . LYS A 1 124 ? -8.163 23.203 7.429 1.00 59.44 124 LYS A N 1
ATOM 942 C CA . LYS A 1 124 ? -9.484 23.778 7.761 1.00 59.44 124 LYS A CA 1
ATOM 943 C C . LYS A 1 124 ? -10.170 23.134 8.980 1.00 59.44 124 LYS A C 1
ATOM 945 O O . LYS A 1 124 ? -11.368 23.333 9.160 1.00 59.44 124 LYS A O 1
ATOM 950 N N . LYS A 1 125 ? -9.457 22.336 9.783 1.00 62.19 125 LYS A N 1
ATOM 951 C CA . LYS A 1 125 ? -9.974 21.578 10.943 1.00 62.19 125 LYS A CA 1
ATOM 952 C C . LYS A 1 125 ? -11.154 20.649 10.624 1.00 62.19 125 LYS A C 1
ATOM 954 O O . LYS A 1 125 ? -12.012 20.396 11.465 1.00 62.19 125 LYS A O 1
ATOM 959 N N . ARG A 1 126 ? -11.225 20.137 9.394 1.00 59.19 126 ARG A N 1
ATOM 960 C CA . ARG A 1 126 ? -12.232 19.141 8.990 1.00 59.19 126 ARG A CA 1
ATOM 961 C C . ARG A 1 126 ? -11.669 17.751 9.234 1.00 59.19 126 ARG A C 1
ATOM 963 O O . ARG A 1 126 ? -10.509 17.544 8.908 1.00 59.19 126 ARG A O 1
ATOM 970 N N . LYS A 1 127 ? -12.473 16.803 9.727 1.00 60.72 127 LYS A N 1
ATOM 971 C CA . LYS A 1 127 ? -12.048 15.396 9.799 1.00 60.72 127 LYS A CA 1
ATOM 972 C C . LYS A 1 127 ? -11.794 14.873 8.386 1.00 60.72 127 LYS A C 1
ATOM 974 O O . LYS A 1 127 ? -12.740 14.748 7.614 1.00 60.72 127 LYS A O 1
ATOM 979 N N . VAL A 1 128 ? -10.538 14.597 8.048 1.00 61.06 128 VAL A N 1
ATOM 980 C CA . VAL A 1 128 ? -10.153 14.080 6.717 1.00 61.06 128 VAL A CA 1
ATOM 981 C C . VAL A 1 128 ? -9.762 12.614 6.782 1.00 61.06 128 VAL A C 1
ATOM 983 O O . VAL A 1 128 ? -9.874 11.902 5.788 1.00 61.06 128 VAL A O 1
ATOM 986 N N . ARG A 1 129 ? -9.344 12.153 7.963 1.00 65.12 129 ARG A N 1
ATOM 987 C CA . ARG A 1 129 ? -8.885 10.790 8.195 1.00 65.12 129 ARG A CA 1
ATOM 988 C C . ARG A 1 129 ? -9.834 10.091 9.165 1.00 65.12 129 ARG A C 1
ATOM 990 O O . ARG A 1 129 ? -10.087 10.574 10.265 1.00 65.12 129 ARG A O 1
ATOM 997 N N . ILE A 1 130 ? -10.376 8.948 8.750 1.00 62.75 130 ILE A N 1
ATOM 998 C CA . ILE A 1 130 ? -11.099 8.023 9.630 1.00 62.75 130 ILE A CA 1
ATOM 999 C C . ILE A 1 130 ? -10.341 6.701 9.583 1.00 62.75 130 ILE A C 1
ATOM 1001 O O . ILE A 1 130 ? -10.609 5.844 8.744 1.00 62.75 130 ILE A O 1
ATOM 1005 N N . LEU A 1 131 ? -9.370 6.547 10.478 1.00 66.69 131 LEU A N 1
ATOM 1006 C CA . LEU A 1 131 ? -8.703 5.268 10.686 1.00 66.69 131 LEU A CA 1
ATOM 1007 C C . LEU A 1 131 ? -9.635 4.337 11.447 1.00 66.69 131 LEU A C 1
ATOM 1009 O O . LEU A 1 131 ? -9.918 4.540 12.627 1.00 66.69 131 LEU A O 1
ATOM 1013 N N . LYS A 1 132 ? -10.103 3.293 10.771 1.00 69.44 132 LYS A N 1
ATOM 1014 C CA . LYS A 1 132 ? -10.735 2.165 11.446 1.00 69.44 132 LYS A CA 1
ATOM 1015 C C . LYS A 1 132 ? -9.654 1.129 11.719 1.00 69.44 132 LYS A C 1
ATOM 1017 O O . LYS A 1 132 ? -9.003 0.668 10.785 1.00 69.44 132 LYS A O 1
ATOM 1022 N N . ARG A 1 133 ? -9.466 0.784 12.996 1.00 73.69 133 ARG A N 1
ATOM 1023 C CA . ARG A 1 133 ? -8.539 -0.277 13.414 1.00 73.69 133 ARG A CA 1
ATOM 1024 C C . ARG A 1 133 ? -8.901 -1.600 12.738 1.00 73.69 133 ARG A C 1
ATOM 1026 O O . ARG A 1 133 ? -10.081 -1.859 12.475 1.00 73.69 133 ARG A O 1
ATOM 1033 N N . VAL A 1 134 ? -7.893 -2.442 12.514 1.00 81.06 134 VAL A N 1
ATOM 1034 C CA . VAL A 1 134 ? -8.058 -3.765 11.887 1.00 81.06 134 VAL A CA 1
ATOM 1035 C C . VAL A 1 134 ? -9.117 -4.594 12.620 1.00 81.06 134 VAL A C 1
ATOM 1037 O O . VAL A 1 134 ? -10.010 -5.137 11.971 1.00 81.06 134 VAL A O 1
ATOM 1040 N N . ASP A 1 135 ? -9.104 -4.592 13.956 1.00 79.81 135 ASP A N 1
ATOM 1041 C CA . ASP A 1 135 ? -10.075 -5.330 14.777 1.00 79.81 135 ASP A CA 1
ATOM 1042 C C . ASP A 1 135 ? -11.519 -4.891 14.523 1.00 79.81 135 ASP A C 1
ATOM 1044 O O . ASP A 1 135 ? -12.416 -5.720 14.368 1.00 79.81 135 ASP A O 1
ATOM 1048 N N . ALA A 1 136 ? -11.749 -3.580 14.408 1.00 82.56 136 ALA A N 1
ATOM 1049 C CA . ALA A 1 136 ? -13.071 -3.040 14.120 1.00 82.56 136 ALA A CA 1
ATOM 1050 C C . ALA A 1 136 ? -13.538 -3.446 12.714 1.00 82.56 136 ALA A C 1
ATOM 1052 O O . ALA A 1 136 ? -14.681 -3.868 12.535 1.00 82.56 136 ALA A O 1
ATOM 1053 N N . LEU A 1 137 ? -12.656 -3.372 11.714 1.00 84.88 137 LEU A N 1
ATOM 1054 C CA . LEU A 1 137 ? -12.981 -3.746 10.334 1.00 84.88 137 LEU A CA 1
ATOM 1055 C C . LEU A 1 137 ? -13.234 -5.244 10.166 1.00 84.88 137 LEU A C 1
ATOM 1057 O O . LEU A 1 137 ? -14.134 -5.630 9.424 1.00 84.88 137 LEU A O 1
ATOM 1061 N N . LYS A 1 138 ? -12.509 -6.090 10.899 1.00 86.25 138 LYS A N 1
ATOM 1062 C CA . LYS A 1 138 ? -12.687 -7.547 10.888 1.00 86.25 138 LYS A CA 1
ATOM 1063 C C . LYS A 1 138 ? -14.105 -7.972 11.273 1.00 86.25 138 LYS A C 1
ATOM 1065 O O . LYS A 1 138 ? -14.596 -9.002 10.811 1.00 86.25 138 LYS A O 1
ATOM 1070 N N . THR A 1 139 ? -14.792 -7.177 12.095 1.00 87.44 139 THR A N 1
ATOM 1071 C CA . THR A 1 139 ? -16.175 -7.468 12.497 1.00 87.44 139 THR A CA 1
ATOM 1072 C C . THR A 1 139 ? -17.209 -7.220 11.399 1.00 87.44 139 THR A C 1
ATOM 1074 O O . THR A 1 139 ? -18.299 -7.796 11.479 1.00 87.44 139 THR A O 1
ATOM 1077 N N . LEU A 1 140 ? -16.869 -6.434 10.370 1.00 87.88 140 LEU A N 1
ATOM 1078 C CA . LEU A 1 140 ? -17.774 -6.092 9.277 1.00 87.88 140 LEU A CA 1
ATOM 1079 C C . LEU A 1 140 ? -18.170 -7.335 8.476 1.00 87.88 140 LEU A C 1
ATOM 1081 O O . LEU A 1 140 ? -17.337 -8.181 8.137 1.00 87.88 140 LEU A O 1
ATOM 1085 N N . GLU A 1 141 ? -19.448 -7.414 8.103 1.00 89.00 141 GLU A N 1
ATOM 1086 C CA . GLU A 1 141 ? -19.976 -8.552 7.345 1.00 89.00 141 GLU A CA 1
ATOM 1087 C C . GLU A 1 141 ? -19.275 -8.750 6.003 1.00 89.00 141 GLU A C 1
ATOM 1089 O O . GLU A 1 141 ? -19.055 -9.886 5.594 1.00 89.00 141 GLU A O 1
ATOM 1094 N N . VAL A 1 142 ? -18.879 -7.665 5.331 1.00 88.62 142 VAL A N 1
ATOM 1095 C CA . VAL A 1 142 ? -18.153 -7.740 4.055 1.00 88.62 142 VAL A CA 1
ATOM 1096 C C . VAL A 1 142 ? -16.819 -8.465 4.232 1.00 88.62 142 VAL A C 1
ATOM 1098 O O . VAL A 1 142 ? -16.520 -9.370 3.457 1.00 88.62 142 VAL A O 1
ATOM 1101 N N . CYS A 1 143 ? -16.049 -8.136 5.275 1.00 89.62 143 CYS A N 1
ATOM 1102 C CA . CYS A 1 143 ? -14.762 -8.775 5.559 1.00 89.62 143 CYS A CA 1
ATOM 1103 C C . CYS A 1 143 ? -14.934 -10.261 5.900 1.00 89.62 143 CYS A C 1
ATOM 1105 O O . CYS A 1 143 ? -14.186 -11.097 5.389 1.00 89.62 143 CYS A O 1
ATOM 1107 N N . LYS A 1 144 ? -15.959 -10.597 6.696 1.00 91.62 144 LYS A N 1
ATOM 1108 C CA . LYS A 1 144 ? -16.299 -11.984 7.051 1.00 91.62 144 LYS A CA 1
ATOM 1109 C C . LYS A 1 144 ? -16.728 -12.798 5.832 1.00 91.62 144 LYS A C 1
ATOM 1111 O O . LYS A 1 144 ? -16.183 -13.870 5.593 1.00 91.62 144 LYS A O 1
ATOM 1116 N N . ARG A 1 145 ? -17.662 -12.277 5.031 1.00 92.38 145 ARG A N 1
ATOM 1117 C CA . ARG A 1 145 ? -18.179 -12.947 3.826 1.00 92.38 145 ARG A CA 1
ATOM 1118 C C . ARG A 1 145 ? -17.093 -13.137 2.770 1.00 92.38 145 ARG A C 1
ATOM 1120 O O . ARG A 1 145 ? -17.053 -14.183 2.134 1.00 92.38 145 ARG A O 1
ATOM 1127 N N . ALA A 1 146 ? -16.215 -12.149 2.591 1.00 92.25 146 ALA A N 1
ATOM 1128 C CA . ALA A 1 146 ? -15.081 -12.234 1.669 1.00 92.25 146 ALA A CA 1
ATOM 1129 C C . ALA A 1 146 ? -13.966 -13.178 2.158 1.00 92.25 146 ALA A C 1
ATOM 1131 O O . ALA A 1 146 ? -13.064 -13.498 1.383 1.00 92.25 146 ALA A O 1
ATOM 1132 N N . GLY A 1 147 ? -13.992 -13.602 3.428 1.00 93.75 147 GLY A N 1
ATOM 1133 C CA . GLY A 1 147 ? -12.937 -14.418 4.025 1.00 93.75 147 GLY A CA 1
ATOM 1134 C C . GLY A 1 147 ? -11.589 -13.695 4.079 1.00 93.75 147 GLY A C 1
ATOM 1135 O O . GLY A 1 147 ? -10.550 -14.316 3.827 1.00 93.75 147 GLY A O 1
ATOM 1136 N N . LEU A 1 148 ? -11.604 -12.384 4.351 1.00 94.25 148 LEU A N 1
ATOM 1137 C CA . LEU A 1 148 ? -10.377 -11.594 4.443 1.00 94.25 148 LEU A CA 1
ATOM 1138 C C . LEU A 1 148 ? -9.549 -12.011 5.659 1.00 94.25 148 LEU A C 1
ATOM 1140 O O . LEU A 1 148 ? -10.075 -12.229 6.752 1.00 94.25 148 LEU A O 1
ATOM 1144 N N . LYS A 1 149 ? -8.238 -12.107 5.459 1.00 94.75 149 LYS A N 1
ATOM 1145 C CA . LYS A 1 149 ? -7.254 -12.288 6.525 1.00 94.75 149 LYS A CA 1
ATOM 1146 C C . LYS A 1 149 ? -6.85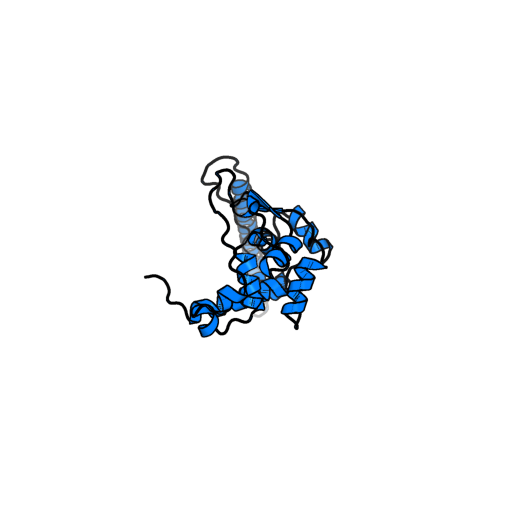9 -10.938 7.115 1.00 94.75 149 LYS A C 1
ATOM 1148 O O . LYS A 1 149 ? -6.963 -9.906 6.458 1.00 94.75 149 LYS A O 1
ATOM 1153 N N . ASP A 1 150 ? -6.340 -10.958 8.336 1.00 93.06 150 ASP A N 1
ATOM 1154 C CA . ASP A 1 150 ? -5.982 -9.738 9.070 1.00 93.06 150 ASP A CA 1
ATOM 1155 C C . ASP A 1 150 ? -4.938 -8.897 8.315 1.00 93.06 150 ASP A C 1
ATOM 1157 O O . ASP A 1 150 ? -5.076 -7.680 8.229 1.00 93.06 150 ASP A O 1
ATOM 1161 N N . TYR A 1 151 ? -3.967 -9.545 7.660 1.00 93.62 151 TYR A N 1
ATOM 1162 C CA . TYR A 1 151 ? -2.970 -8.871 6.819 1.00 93.62 151 TYR A CA 1
ATOM 1163 C C . TYR A 1 151 ? -3.570 -8.220 5.557 1.00 93.62 151 TYR A C 1
ATOM 1165 O O . TYR A 1 151 ? -3.059 -7.210 5.080 1.00 93.62 151 TYR A O 1
ATOM 1173 N N . GLU A 1 152 ? -4.669 -8.759 5.016 1.00 94.75 152 GLU A N 1
ATOM 1174 C CA . GLU A 1 152 ? -5.374 -8.181 3.861 1.00 94.75 152 GLU A CA 1
ATOM 1175 C C . GLU A 1 152 ? -6.154 -6.938 4.283 1.00 94.75 152 GLU A C 1
ATOM 1177 O O . GLU A 1 152 ? -6.143 -5.926 3.586 1.00 94.75 152 GLU A O 1
ATOM 1182 N N . ILE A 1 153 ? -6.798 -6.996 5.453 1.00 93.19 153 ILE A N 1
ATOM 1183 C CA . ILE A 1 153 ? -7.477 -5.843 6.049 1.00 93.19 153 ILE A CA 1
ATOM 1184 C C . ILE A 1 153 ? -6.454 -4.745 6.352 1.00 93.19 153 ILE A C 1
ATOM 1186 O O . ILE A 1 153 ? -6.686 -3.593 5.994 1.00 93.19 153 ILE A O 1
ATOM 1190 N N . LEU A 1 154 ? -5.309 -5.099 6.944 1.00 92.94 154 LEU A N 1
ATOM 1191 C CA . LEU A 1 154 ? -4.221 -4.162 7.222 1.00 92.94 154 LEU A CA 1
ATOM 1192 C C . LEU A 1 154 ? -3.716 -3.480 5.944 1.00 92.94 154 LEU A C 1
ATOM 1194 O O . LEU A 1 154 ? -3.623 -2.256 5.910 1.00 92.94 154 LEU A O 1
ATOM 1198 N N . ALA A 1 155 ? -3.473 -4.238 4.872 1.00 93.94 155 ALA A N 1
ATOM 1199 C CA . ALA A 1 155 ? -3.052 -3.677 3.589 1.00 93.94 155 ALA A CA 1
ATOM 1200 C C . ALA A 1 155 ? -4.088 -2.690 3.011 1.00 93.94 155 ALA A C 1
ATOM 1202 O O . ALA A 1 155 ? -3.719 -1.633 2.498 1.00 93.94 155 ALA A O 1
ATOM 1203 N N . VAL A 1 156 ? -5.388 -2.985 3.141 1.00 92.38 156 VAL A N 1
ATOM 1204 C CA . VAL A 1 156 ? -6.469 -2.067 2.733 1.00 92.38 156 VAL A CA 1
ATOM 1205 C C . VAL A 1 156 ? -6.493 -0.806 3.602 1.00 92.38 156 VAL A C 1
ATOM 1207 O O . VAL A 1 156 ? -6.664 0.290 3.070 1.00 92.38 156 VAL A O 1
ATOM 1210 N N . VAL A 1 157 ? -6.301 -0.925 4.918 1.00 90.50 157 VAL A N 1
ATOM 1211 C CA . VAL A 1 157 ? -6.222 0.231 5.831 1.00 90.50 157 VAL A CA 1
ATOM 1212 C C . VAL A 1 157 ? -5.049 1.131 5.465 1.00 90.50 157 VAL A C 1
ATOM 1214 O O . VAL A 1 157 ? -5.233 2.337 5.326 1.00 90.50 157 VAL A O 1
ATOM 1217 N N . LEU A 1 158 ? -3.866 0.553 5.248 1.00 91.06 158 LEU A N 1
ATOM 1218 C CA . LEU A 1 158 ? -2.679 1.304 4.849 1.00 91.06 158 LEU A CA 1
ATOM 1219 C C . LEU A 1 158 ? -2.906 2.010 3.506 1.00 91.06 158 LEU A C 1
ATOM 1221 O O . LEU A 1 158 ? -2.685 3.215 3.403 1.00 91.06 158 LEU A O 1
ATOM 1225 N N . TYR A 1 159 ? -3.428 1.301 2.498 1.00 91.19 159 TYR A N 1
ATOM 1226 C CA . TYR A 1 159 ? -3.692 1.876 1.175 1.00 91.19 159 TYR A CA 1
ATOM 1227 C C . TYR A 1 159 ? -4.780 2.956 1.187 1.00 91.19 159 TYR A C 1
ATOM 1229 O O . TYR A 1 159 ? -4.712 3.900 0.413 1.00 91.19 159 TYR A O 1
ATOM 1237 N N . THR A 1 160 ? -5.806 2.832 2.026 1.00 86.06 160 THR A N 1
ATOM 1238 C CA . THR A 1 160 ? -6.846 3.871 2.148 1.00 86.06 160 THR A CA 1
ATOM 1239 C C . THR A 1 160 ? -6.404 5.046 3.024 1.00 86.06 160 THR A C 1
ATOM 1241 O O . THR A 1 160 ? -7.045 6.097 3.012 1.00 86.06 160 THR A O 1
ATOM 1244 N N . GLY A 1 161 ? -5.299 4.883 3.755 1.00 84.88 161 GLY A N 1
ATOM 1245 C CA . GLY A 1 161 ? -4.569 5.945 4.426 1.00 84.88 161 GLY A CA 1
ATOM 1246 C C . GLY A 1 161 ? -3.493 6.592 3.539 1.00 84.88 161 GLY A C 1
ATOM 1247 O O . GLY A 1 161 ? -3.472 6.403 2.324 1.00 84.88 161 GLY A O 1
ATOM 1248 N N . PRO A 1 162 ? -2.572 7.364 4.140 1.00 85.88 162 PRO A N 1
ATOM 1249 C CA . PRO A 1 162 ? -1.478 8.054 3.453 1.00 85.88 162 PRO A CA 1
ATOM 1250 C C . PRO A 1 162 ? -0.589 7.189 2.550 1.00 85.88 162 PRO A C 1
ATOM 1252 O O . PRO A 1 162 ? -0.097 7.682 1.531 1.00 85.88 162 PRO A O 1
ATOM 1255 N N . MET A 1 163 ? -0.413 5.902 2.869 1.00 91.12 163 MET A N 1
ATOM 1256 C CA . MET A 1 163 ? 0.511 5.018 2.148 1.00 91.12 163 MET A CA 1
ATOM 1257 C C . MET A 1 163 ? 0.152 4.793 0.673 1.00 91.12 163 MET A C 1
ATOM 1259 O O . MET A 1 163 ? 1.015 4.363 -0.094 1.00 91.12 163 MET A O 1
ATOM 1263 N N . PHE A 1 164 ? -1.059 5.156 0.225 1.00 90.38 164 PHE A N 1
ATOM 1264 C CA . PHE A 1 164 ? -1.410 5.156 -1.201 1.00 90.38 164 PHE A CA 1
ATOM 1265 C C . PHE A 1 164 ? -0.392 5.912 -2.064 1.00 90.38 164 PHE A C 1
ATOM 1267 O O . PHE A 1 164 ? -0.179 5.535 -3.215 1.00 90.38 164 PHE A O 1
ATOM 1274 N N . GLN A 1 165 ? 0.232 6.973 -1.541 1.00 89.75 165 GLN A N 1
ATOM 1275 C CA . GLN A 1 165 ? 1.235 7.727 -2.288 1.00 89.75 165 GLN A CA 1
ATOM 1276 C C . GLN A 1 165 ? 2.490 6.904 -2.542 1.00 89.75 165 GLN A C 1
ATOM 1278 O O . GLN A 1 165 ? 2.922 6.808 -3.688 1.00 89.75 165 GLN A O 1
ATOM 1283 N N . VAL A 1 166 ? 3.030 6.272 -1.498 1.00 91.81 166 VAL A N 1
ATOM 1284 C CA . VAL A 1 166 ? 4.231 5.437 -1.597 1.00 91.81 166 VAL A CA 1
ATOM 1285 C C . VAL A 1 166 ? 3.947 4.217 -2.466 1.00 91.81 166 VAL A C 1
ATOM 1287 O O . VAL A 1 166 ? 4.683 3.943 -3.408 1.00 91.81 166 VAL A O 1
ATOM 1290 N N . TYR A 1 167 ? 2.831 3.525 -2.247 1.00 93.25 167 TYR A N 1
ATOM 1291 C CA . TYR A 1 167 ? 2.469 2.359 -3.052 1.00 93.25 167 TYR A CA 1
ATOM 1292 C C . TYR A 1 167 ? 2.285 2.705 -4.533 1.00 93.25 167 TYR A C 1
ATOM 1294 O O . TYR A 1 167 ? 2.810 2.012 -5.405 1.00 93.25 167 TYR A O 1
ATOM 1302 N N . ASN A 1 168 ? 1.599 3.808 -4.843 1.00 90.75 168 ASN A N 1
ATOM 1303 C CA . ASN A 1 168 ? 1.445 4.244 -6.227 1.00 90.75 168 ASN A CA 1
ATOM 1304 C C . ASN A 1 168 ? 2.761 4.743 -6.832 1.00 90.75 168 ASN A C 1
ATOM 1306 O O . ASN A 1 168 ? 2.988 4.496 -8.012 1.00 90.75 168 ASN A O 1
ATOM 1310 N N . LEU A 1 169 ? 3.634 5.388 -6.055 1.00 90.06 169 LEU A N 1
ATOM 1311 C CA . LEU A 1 169 ? 4.994 5.742 -6.469 1.00 90.06 169 LEU A CA 1
ATOM 1312 C C . LEU A 1 169 ? 5.781 4.492 -6.877 1.00 90.06 169 LEU A C 1
ATOM 1314 O O . LEU A 1 169 ? 6.348 4.466 -7.967 1.00 90.06 169 LEU A O 1
ATOM 1318 N N . ILE A 1 170 ? 5.772 3.441 -6.052 1.00 90.31 170 ILE A N 1
ATOM 1319 C CA . ILE A 1 170 ? 6.456 2.172 -6.341 1.00 90.31 170 ILE A CA 1
ATOM 1320 C C . ILE A 1 170 ? 5.891 1.515 -7.604 1.00 90.31 170 ILE A C 1
ATOM 1322 O O . ILE A 1 170 ? 6.645 1.096 -8.485 1.00 90.31 170 ILE A O 1
ATOM 1326 N N . LEU A 1 171 ? 4.562 1.468 -7.735 1.00 88.50 171 LEU A N 1
ATOM 1327 C CA . LEU A 1 171 ? 3.905 0.883 -8.904 1.00 88.50 171 LEU A CA 1
ATOM 1328 C C . LEU A 1 171 ? 4.179 1.692 -10.180 1.00 88.50 171 LEU A C 1
ATOM 1330 O O . LEU A 1 171 ? 4.453 1.110 -11.232 1.00 88.50 171 LEU A O 1
ATOM 1334 N N . ARG A 1 172 ? 4.153 3.026 -10.107 1.00 86.00 172 ARG A N 1
ATOM 1335 C CA . ARG A 1 172 ? 4.395 3.923 -11.251 1.00 86.00 172 ARG A CA 1
ATOM 1336 C C . ARG A 1 172 ? 5.875 4.084 -11.581 1.00 86.00 172 ARG A C 1
ATOM 1338 O O . ARG A 1 172 ? 6.187 4.393 -12.724 1.00 86.00 172 ARG A O 1
ATOM 1345 N N . ARG A 1 173 ? 6.765 3.849 -10.612 1.00 87.62 173 ARG A N 1
ATOM 1346 C CA . ARG A 1 173 ? 8.201 4.170 -10.671 1.00 87.62 173 ARG A CA 1
ATOM 1347 C C . ARG A 1 173 ? 8.445 5.653 -10.984 1.00 87.62 173 ARG A C 1
ATOM 1349 O O . ARG A 1 173 ? 9.366 6.002 -11.716 1.00 87.62 173 ARG A O 1
ATOM 1356 N N . PHE A 1 174 ? 7.570 6.519 -10.467 1.00 83.00 174 PHE A N 1
ATOM 1357 C CA . PHE A 1 174 ? 7.568 7.952 -10.752 1.00 83.00 174 PHE A CA 1
ATOM 1358 C C . PHE A 1 174 ? 7.017 8.770 -9.568 1.00 83.00 174 PHE A C 1
ATOM 1360 O O . PHE A 1 174 ? 5.942 8.411 -9.075 1.00 83.00 174 PHE A O 1
ATOM 1367 N N . PRO A 1 175 ? 7.667 9.885 -9.169 1.00 85.19 175 PRO A N 1
ATOM 1368 C CA . PRO A 1 175 ? 8.914 10.434 -9.723 1.00 85.19 175 PRO A CA 1
ATOM 1369 C C . PRO A 1 175 ? 10.134 9.530 -9.483 1.00 85.19 175 PRO A C 1
ATOM 1371 O O . PRO A 1 175 ? 10.243 8.895 -8.436 1.00 85.19 175 PRO A O 1
ATOM 1374 N N . ALA A 1 176 ? 11.061 9.464 -10.447 1.00 84.31 176 ALA A N 1
ATOM 1375 C CA . ALA A 1 176 ? 12.194 8.528 -10.396 1.00 84.31 176 ALA A CA 1
ATOM 1376 C C . ALA A 1 176 ? 13.081 8.739 -9.155 1.00 84.31 176 ALA A C 1
ATOM 1378 O O . ALA A 1 176 ? 13.457 7.777 -8.496 1.00 84.31 176 ALA A O 1
ATOM 1379 N N . GLN A 1 177 ? 13.339 9.996 -8.783 1.00 86.00 177 GLN A N 1
ATOM 1380 C CA . GLN A 1 177 ? 14.136 10.337 -7.601 1.00 86.00 177 GLN A CA 1
ATOM 1381 C C . GLN A 1 177 ? 13.523 9.793 -6.305 1.00 86.00 177 GLN A C 1
ATOM 1383 O O . GLN A 1 177 ? 14.229 9.281 -5.436 1.00 86.00 177 GLN A O 1
ATOM 1388 N N . GLU A 1 178 ? 12.201 9.894 -6.161 1.00 84.62 178 GLU A N 1
ATOM 1389 C CA . GLU A 1 178 ? 11.528 9.378 -4.975 1.00 84.62 178 GLU A CA 1
ATOM 1390 C C . GLU A 1 178 ? 11.501 7.855 -4.959 1.00 84.62 178 GLU A C 1
ATOM 1392 O O . GLU A 1 178 ? 11.693 7.269 -3.894 1.00 84.62 178 GLU A O 1
ATOM 1397 N N . TYR A 1 179 ? 11.302 7.241 -6.126 1.00 87.06 179 TYR A N 1
ATOM 1398 C CA . TYR A 1 179 ? 11.294 5.796 -6.310 1.00 87.06 179 TYR A CA 1
ATOM 1399 C C . TYR A 1 179 ? 12.650 5.163 -5.969 1.00 87.06 179 TYR A C 1
ATOM 1401 O O . TYR A 1 179 ? 12.691 4.171 -5.239 1.00 87.06 179 TYR A O 1
ATOM 1409 N N . GLU A 1 180 ? 13.759 5.758 -6.419 1.00 86.44 180 GLU A N 1
ATOM 1410 C CA . GLU A 1 180 ? 15.107 5.242 -6.145 1.00 86.44 180 GLU A CA 1
ATOM 1411 C C . GLU A 1 180 ? 15.462 5.247 -4.655 1.00 86.44 180 GLU A C 1
ATOM 1413 O O . GLU A 1 180 ? 16.211 4.387 -4.201 1.00 86.44 180 GLU A O 1
ATOM 1418 N N . ALA A 1 181 ? 14.866 6.132 -3.853 1.00 84.75 181 ALA A N 1
ATOM 1419 C CA . ALA A 1 181 ? 15.074 6.114 -2.405 1.00 84.75 181 ALA A CA 1
ATOM 1420 C C . ALA A 1 181 ? 14.543 4.835 -1.730 1.00 84.75 181 ALA A C 1
ATOM 1422 O O . ALA A 1 181 ? 15.050 4.438 -0.685 1.00 84.75 181 ALA A O 1
ATOM 1423 N N . TYR A 1 182 ? 13.527 4.197 -2.316 1.00 87.06 182 TYR A N 1
ATOM 1424 C CA . TYR A 1 182 ? 12.991 2.922 -1.837 1.00 87.06 182 TYR A CA 1
ATOM 1425 C C . TYR A 1 182 ? 13.674 1.746 -2.541 1.00 87.06 182 TYR A C 1
ATOM 1427 O O . TYR A 1 182 ? 14.128 0.799 -1.894 1.00 87.06 182 TYR A O 1
ATOM 1435 N N . ARG A 1 183 ? 13.814 1.832 -3.872 1.00 82.62 183 ARG A N 1
ATOM 1436 C CA . ARG A 1 183 ? 14.431 0.781 -4.689 1.00 82.62 183 ARG A CA 1
ATOM 1437 C C . ARG A 1 183 ? 15.898 0.550 -4.336 1.00 82.62 183 ARG A C 1
ATOM 1439 O O . ARG A 1 183 ? 16.312 -0.603 -4.254 1.00 82.62 183 ARG A O 1
ATOM 1446 N N . GLY A 1 184 ? 16.665 1.616 -4.111 1.00 78.25 184 GLY A N 1
ATOM 1447 C CA . GLY A 1 184 ? 18.093 1.549 -3.802 1.00 78.25 184 GLY A CA 1
ATOM 1448 C C . GLY A 1 184 ? 18.406 0.745 -2.538 1.00 78.25 184 GLY A C 1
ATOM 1449 O O . GLY A 1 184 ? 19.483 0.169 -2.438 1.00 78.25 184 GLY A O 1
ATOM 1450 N N . GLY A 1 185 ? 17.449 0.633 -1.611 1.00 75.50 185 GLY A N 1
ATOM 1451 C CA . GLY A 1 185 ? 17.554 -0.237 -0.439 1.00 75.50 185 GLY A CA 1
ATOM 1452 C C . GLY A 1 185 ? 16.650 -1.474 -0.485 1.00 75.50 185 GLY A C 1
ATOM 1453 O O . GLY A 1 185 ? 16.348 -2.053 0.555 1.00 75.50 185 GLY A O 1
ATOM 1454 N N . GLY A 1 186 ? 16.198 -1.873 -1.677 1.00 84.00 186 GLY A N 1
ATOM 1455 C CA . GLY A 1 186 ? 15.487 -3.130 -1.910 1.00 84.00 186 GLY A CA 1
ATOM 1456 C C . GLY A 1 186 ? 14.029 -3.166 -1.451 1.00 84.00 186 GLY A C 1
ATOM 1457 O O . GLY A 1 186 ? 13.439 -4.244 -1.445 1.00 84.00 186 GLY A O 1
ATOM 1458 N N . ASN A 1 187 ? 13.422 -2.033 -1.084 1.00 89.38 187 ASN A N 1
ATOM 1459 C CA . ASN A 1 187 ? 12.051 -2.009 -0.576 1.00 89.38 187 ASN A CA 1
ATOM 1460 C C . ASN A 1 187 ? 11.026 -1.686 -1.672 1.00 89.38 187 ASN A C 1
ATOM 1462 O O . ASN A 1 187 ? 10.781 -0.528 -2.007 1.00 89.38 187 ASN A O 1
ATOM 1466 N N . GLY A 1 188 ? 10.420 -2.728 -2.241 1.00 89.38 188 GLY A N 1
ATOM 1467 C CA . GLY A 1 188 ? 9.327 -2.616 -3.214 1.00 89.38 188 GLY A CA 1
ATOM 1468 C C . GLY A 1 188 ? 7.932 -2.841 -2.628 1.00 89.38 188 GLY A C 1
ATOM 1469 O O . GLY A 1 188 ? 6.976 -2.925 -3.396 1.00 89.38 188 GLY A O 1
ATOM 1470 N N . PHE A 1 189 ? 7.811 -3.007 -1.307 1.00 92.62 189 PHE A N 1
ATOM 1471 C CA . PHE A 1 189 ? 6.579 -3.436 -0.631 1.00 92.62 189 PHE A CA 1
ATOM 1472 C C . PHE A 1 189 ? 5.868 -4.651 -1.287 1.00 92.62 189 PHE A C 1
ATOM 1474 O O . PHE A 1 189 ? 4.637 -4.628 -1.445 1.00 92.62 189 PHE A O 1
ATOM 1481 N N . PRO A 1 190 ? 6.596 -5.700 -1.739 1.00 93.06 190 PRO A N 1
ATOM 1482 C CA . PRO A 1 190 ? 6.012 -6.778 -2.533 1.00 93.06 190 PRO A CA 1
ATOM 1483 C C . PRO A 1 190 ? 4.902 -7.542 -1.801 1.00 93.06 190 PRO A C 1
ATOM 1485 O O . PRO A 1 190 ? 3.872 -7.876 -2.390 1.00 93.06 190 PRO A O 1
ATOM 1488 N N . THR A 1 191 ? 5.087 -7.794 -0.507 1.00 94.44 191 THR A N 1
ATOM 1489 C CA . THR A 1 191 ? 4.160 -8.535 0.353 1.00 94.44 191 THR A CA 1
ATOM 1490 C C . THR A 1 191 ? 2.896 -7.729 0.605 1.00 94.44 191 THR A C 1
ATOM 1492 O O . THR A 1 191 ? 1.787 -8.253 0.472 1.00 94.44 191 THR A O 1
ATOM 1495 N N . THR A 1 192 ? 3.046 -6.438 0.897 1.00 95.00 192 THR A N 1
ATOM 1496 C CA . THR A 1 192 ? 1.915 -5.541 1.152 1.00 95.00 192 THR A CA 1
ATOM 1497 C C . THR A 1 192 ? 1.055 -5.339 -0.088 1.00 95.00 192 THR A C 1
ATOM 1499 O O . THR A 1 192 ? -0.171 -5.456 -0.027 1.00 95.00 192 THR A O 1
ATOM 1502 N N . LEU A 1 193 ? 1.680 -5.098 -1.241 1.00 94.56 193 LEU A N 1
ATOM 1503 C CA . LEU A 1 193 ? 0.969 -4.939 -2.509 1.00 94.56 193 LEU A CA 1
ATOM 1504 C C . LEU A 1 193 ? 0.288 -6.242 -2.951 1.00 94.56 193 LEU A C 1
ATOM 1506 O O . LEU A 1 193 ? -0.824 -6.202 -3.480 1.00 94.56 193 LEU A O 1
ATOM 1510 N N . ALA A 1 194 ? 0.898 -7.400 -2.686 1.00 93.62 194 ALA A N 1
ATOM 1511 C CA . ALA A 1 194 ? 0.271 -8.697 -2.929 1.00 93.62 194 ALA A CA 1
ATOM 1512 C C . ALA A 1 194 ? -0.951 -8.934 -2.022 1.00 93.62 194 ALA A C 1
ATOM 1514 O O . ALA A 1 194 ? -1.997 -9.378 -2.503 1.00 93.62 194 ALA A O 1
ATOM 1515 N N . ALA A 1 195 ? -0.855 -8.593 -0.732 1.00 95.06 195 ALA A N 1
ATOM 1516 C CA . ALA A 1 195 ? -1.980 -8.654 0.201 1.00 95.06 195 ALA A CA 1
ATOM 1517 C C . ALA A 1 195 ? -3.131 -7.732 -0.232 1.00 95.06 195 ALA A C 1
ATOM 1519 O O . ALA A 1 195 ? -4.294 -8.144 -0.225 1.00 95.06 195 ALA A O 1
ATOM 1520 N N . LEU A 1 196 ? -2.809 -6.514 -0.676 1.00 94.56 196 LEU A N 1
ATOM 1521 C CA . LEU A 1 196 ? -3.784 -5.562 -1.201 1.00 94.56 196 LEU A CA 1
ATOM 1522 C C . LEU A 1 196 ? -4.475 -6.094 -2.464 1.00 94.56 196 LEU A C 1
ATOM 1524 O O . LEU A 1 196 ? -5.702 -6.058 -2.553 1.00 94.56 196 LEU A O 1
ATOM 1528 N N . ALA A 1 197 ? -3.711 -6.624 -3.424 1.00 92.69 197 ALA A N 1
ATOM 1529 C CA . ALA A 1 197 ? -4.262 -7.211 -4.644 1.00 92.69 197 ALA A CA 1
ATOM 1530 C C . ALA A 1 197 ? -5.214 -8.380 -4.332 1.00 92.69 197 ALA A C 1
ATOM 1532 O O . ALA A 1 197 ? -6.296 -8.473 -4.915 1.00 92.69 197 ALA A O 1
ATOM 1533 N N . SER A 1 198 ? -4.855 -9.227 -3.362 1.00 94.00 198 SER A N 1
ATOM 1534 C CA . SER A 1 198 ? -5.721 -10.309 -2.882 1.00 94.00 198 SER A CA 1
ATOM 1535 C C . SER A 1 198 ? -7.022 -9.775 -2.266 1.00 94.00 198 SER A C 1
ATOM 1537 O O . SER A 1 198 ? -8.110 -10.248 -2.609 1.00 94.00 198 SER A O 1
ATOM 1539 N N . ALA A 1 199 ? -6.949 -8.737 -1.426 1.00 93.62 199 ALA A N 1
ATOM 1540 C CA . ALA A 1 199 ? -8.130 -8.108 -0.833 1.00 93.62 199 ALA A CA 1
ATOM 1541 C C . ALA A 1 199 ? -9.083 -7.545 -1.903 1.00 93.62 199 ALA A C 1
ATOM 1543 O O . ALA A 1 199 ? -10.287 -7.822 -1.883 1.00 93.62 199 ALA A O 1
ATOM 1544 N N . VAL A 1 200 ? -8.536 -6.809 -2.878 1.00 92.06 200 VAL A N 1
ATOM 1545 C CA . VAL A 1 200 ? -9.288 -6.213 -3.995 1.00 92.06 200 VAL A CA 1
ATOM 1546 C C . VAL A 1 200 ? -9.904 -7.280 -4.902 1.00 92.06 200 VAL A C 1
ATOM 1548 O O . VAL A 1 200 ? -10.970 -7.051 -5.458 1.00 92.06 200 VAL A O 1
ATOM 1551 N N . ALA A 1 201 ? -9.308 -8.468 -5.017 1.00 92.31 201 ALA A N 1
ATOM 1552 C CA . ALA A 1 201 ? -9.903 -9.578 -5.761 1.00 92.31 201 ALA A CA 1
ATOM 1553 C C . ALA A 1 201 ? -11.046 -10.283 -5.000 1.00 92.31 201 ALA A C 1
ATOM 1555 O O . ALA A 1 201 ? -11.939 -10.864 -5.626 1.00 92.31 201 ALA A O 1
ATOM 1556 N N . LYS A 1 202 ? -11.027 -10.259 -3.659 1.00 93.69 202 LYS A N 1
ATOM 1557 C CA . LYS A 1 202 ? -12.012 -10.939 -2.799 1.00 93.69 202 LYS A CA 1
ATOM 1558 C C . LYS A 1 202 ? -13.252 -10.096 -2.515 1.00 93.69 202 LYS A C 1
ATOM 1560 O O . LYS A 1 202 ? -14.360 -10.622 -2.589 1.00 93.69 202 LYS A O 1
ATOM 1565 N N . ILE A 1 203 ? -13.090 -8.806 -2.211 1.00 91.69 203 ILE A N 1
ATOM 1566 C CA . ILE A 1 203 ? -14.202 -7.920 -1.814 1.00 91.69 203 ILE A CA 1
ATOM 1567 C C . ILE A 1 203 ? -15.318 -7.865 -2.881 1.00 91.69 203 ILE A C 1
ATOM 1569 O O . ILE A 1 203 ? -16.474 -8.116 -2.526 1.00 91.69 203 ILE A O 1
ATOM 1573 N N . PRO A 1 204 ? -15.024 -7.660 -4.184 1.00 90.25 204 PRO A N 1
ATOM 1574 C CA . PRO A 1 204 ? -16.041 -7.594 -5.233 1.00 90.25 204 PRO A CA 1
ATOM 1575 C C . PRO A 1 204 ? -16.884 -8.862 -5.377 1.00 90.25 204 PRO A C 1
ATOM 1577 O O . PRO A 1 204 ? -18.006 -8.797 -5.862 1.00 90.25 204 PRO A O 1
ATOM 1580 N N . ARG A 1 205 ? -16.382 -10.021 -4.929 1.00 90.12 205 ARG A N 1
ATOM 1581 C CA . ARG A 1 205 ? -17.118 -11.295 -5.000 1.00 90.12 205 ARG A CA 1
ATOM 1582 C C . ARG A 1 205 ? -18.301 -11.350 -4.037 1.00 90.12 205 ARG A C 1
ATOM 1584 O O . ARG A 1 205 ? -19.179 -12.192 -4.199 1.00 90.12 205 ARG A O 1
ATOM 1591 N N . VAL A 1 206 ? -18.319 -10.487 -3.022 1.00 90.44 206 VAL A N 1
ATOM 1592 C CA . VAL A 1 206 ? -19.364 -10.468 -1.987 1.00 90.44 206 VAL A CA 1
ATOM 1593 C C . VAL A 1 206 ? -20.131 -9.151 -1.921 1.00 90.44 206 VAL A C 1
ATOM 1595 O O . VAL A 1 206 ? -21.194 -9.098 -1.291 1.00 90.44 206 VAL A O 1
ATOM 1598 N N . THR A 1 207 ? -19.627 -8.109 -2.582 1.00 87.38 207 THR A N 1
ATOM 1599 C CA . THR A 1 207 ? -20.296 -6.816 -2.738 1.00 87.38 207 THR A CA 1
ATOM 1600 C C . THR A 1 207 ? -21.031 -6.753 -4.069 1.00 87.38 207 THR A C 1
ATOM 1602 O O . THR A 1 207 ? -20.492 -7.150 -5.097 1.00 87.38 207 THR A O 1
ATOM 1605 N N . ARG A 1 208 ? -22.245 -6.203 -4.074 1.00 78.12 208 ARG A N 1
ATOM 1606 C CA . ARG A 1 208 ? -22.919 -5.855 -5.328 1.00 78.12 208 ARG A CA 1
ATOM 1607 C C . ARG A 1 208 ? -22.370 -4.513 -5.829 1.00 78.12 208 ARG A C 1
ATOM 1609 O O . ARG A 1 208 ? -22.155 -3.636 -4.988 1.00 78.12 208 ARG A O 1
ATOM 1616 N N . PRO A 1 209 ? -22.144 -4.335 -7.142 1.00 70.88 209 PRO A N 1
ATOM 1617 C CA . PRO A 1 209 ? -21.888 -3.010 -7.687 1.00 70.88 209 PRO A CA 1
ATOM 1618 C C . PRO A 1 209 ? -23.067 -2.089 -7.336 1.00 70.88 209 PRO A C 1
ATOM 1620 O O . PRO A 1 209 ? -24.206 -2.573 -7.293 1.00 70.88 209 PRO A O 1
ATOM 1623 N N . PRO A 1 210 ? -22.823 -0.799 -7.056 1.00 67.88 210 PRO A N 1
ATOM 1624 C CA . PRO A 1 210 ? -23.914 0.162 -6.987 1.00 67.88 210 PRO A CA 1
ATOM 1625 C C . PRO A 1 210 ? -24.686 0.165 -8.324 1.00 67.88 210 PRO A C 1
ATOM 1627 O O . PRO A 1 210 ? -24.073 -0.114 -9.360 1.00 67.88 210 PRO A O 1
ATOM 1630 N N . PRO A 1 211 ? -26.010 0.400 -8.286 1.00 63.19 211 PRO A N 1
ATOM 1631 C CA . PRO A 1 211 ? -26.843 0.478 -9.484 1.00 63.19 211 PRO A CA 1
ATOM 1632 C C . PRO A 1 211 ? -26.422 1.613 -10.423 1.00 63.19 211 PRO A C 1
ATOM 1634 O O . PRO A 1 211 ? -25.854 2.616 -9.929 1.00 63.19 211 PRO A O 1
#